Protein AF-A0A0C3GVB0-F1 (afdb_monomer)

Nearest PDB structures (foldseek):
  6o7t-assembly1_n  TM=3.921E-01  e=2.383E+00  Saccharomyces cerevisiae

Structure (mmCIF, N/CA/C/O backbone):
data_AF-A0A0C3GVB0-F1
#
_entry.id   AF-A0A0C3GVB0-F1
#
loop_
_atom_site.group_PDB
_atom_site.id
_atom_site.type_symbol
_atom_site.label_atom_id
_atom_site.label_alt_id
_atom_site.label_comp_id
_atom_site.label_asym_id
_atom_site.label_entity_id
_atom_site.label_seq_id
_atom_site.pdbx_PDB_ins_code
_atom_site.Cartn_x
_atom_site.Cartn_y
_atom_site.Cartn_z
_atom_site.occupancy
_atom_site.B_iso_or_equiv
_atom_site.auth_seq_id
_atom_site.auth_comp_id
_atom_site.auth_asym_id
_atom_site.auth_atom_id
_atom_site.pdbx_PDB_model_num
ATOM 1 N N . MET A 1 1 ? -16.300 3.091 3.157 1.00 48.47 1 MET A N 1
ATOM 2 C CA . MET A 1 1 ? -15.776 3.175 4.544 1.00 48.47 1 MET A CA 1
ATOM 3 C C . MET A 1 1 ? -16.263 1.951 5.313 1.00 48.47 1 MET A C 1
ATOM 5 O O . MET A 1 1 ? -17.438 1.653 5.147 1.00 48.47 1 MET A O 1
ATOM 9 N N . PRO A 1 2 ? -15.422 1.248 6.099 1.00 57.66 2 PRO A N 1
ATOM 10 C CA . PRO A 1 2 ? -15.835 0.046 6.825 1.00 57.66 2 PRO A CA 1
ATOM 11 C C . PRO A 1 2 ? -16.990 0.321 7.791 1.00 57.66 2 PRO A C 1
ATOM 13 O O . PRO A 1 2 ? -17.038 1.388 8.412 1.00 57.66 2 PRO A O 1
ATOM 16 N N . SER A 1 3 ? -17.901 -0.640 7.936 1.00 64.38 3 SER A N 1
ATOM 17 C CA . SER A 1 3 ? -18.962 -0.578 8.943 1.00 64.38 3 SER A CA 1
ATOM 18 C C . SER A 1 3 ? -18.382 -0.458 10.359 1.00 64.38 3 SER A C 1
ATOM 20 O O . SER A 1 3 ? -17.214 -0.759 10.618 1.00 64.38 3 SER A O 1
ATOM 22 N N . ARG A 1 4 ? -19.210 0.006 11.297 1.00 68.50 4 ARG A N 1
ATOM 23 C CA . ARG A 1 4 ? -18.886 0.106 12.734 1.00 68.50 4 ARG A CA 1
ATOM 24 C C . ARG A 1 4 ? -19.725 -0.810 13.601 1.00 68.50 4 ARG A C 1
ATOM 26 O O . ARG A 1 4 ? -19.626 -0.782 14.826 1.00 68.50 4 ARG A O 1
ATOM 33 N N . VAL A 1 5 ? -20.576 -1.600 12.965 1.00 74.12 5 VAL A N 1
ATOM 34 C CA . VAL A 1 5 ? -21.368 -2.602 13.651 1.00 74.12 5 VAL A CA 1
ATOM 35 C C . VAL A 1 5 ? -20.442 -3.774 13.946 1.00 74.12 5 VAL A C 1
ATOM 37 O O . VAL A 1 5 ? -19.888 -4.381 13.030 1.00 74.12 5 VAL A O 1
ATOM 40 N N . LYS A 1 6 ? -20.260 -4.095 15.229 1.00 80.75 6 LYS A N 1
ATOM 41 C CA . LYS A 1 6 ? -19.552 -5.313 15.636 1.00 80.75 6 LYS A CA 1
ATOM 42 C C . LYS A 1 6 ? -20.413 -6.523 15.283 1.00 80.75 6 LYS A C 1
ATOM 44 O O . LYS A 1 6 ? -21.335 -6.870 16.020 1.00 80.75 6 LYS A O 1
ATOM 49 N N . ARG A 1 7 ? -20.139 -7.139 14.134 1.00 81.00 7 ARG A N 1
ATOM 50 C CA . ARG A 1 7 ? -20.850 -8.316 13.629 1.00 81.00 7 ARG A CA 1
ATOM 51 C C . ARG A 1 7 ? -19.940 -9.110 12.696 1.00 81.00 7 ARG A C 1
ATOM 53 O O . ARG A 1 7 ? -19.156 -8.541 11.948 1.00 81.00 7 ARG A O 1
ATOM 60 N N . SER A 1 8 ? -20.064 -10.434 12.726 1.00 82.06 8 SER A N 1
ATOM 61 C CA . SER A 1 8 ? -19.375 -11.303 11.768 1.00 82.06 8 SER A CA 1
ATOM 62 C C . SER A 1 8 ? -20.116 -11.334 10.430 1.00 82.06 8 SER A C 1
ATOM 64 O O . SER A 1 8 ? -21.331 -11.547 10.389 1.00 82.06 8 SER A O 1
ATOM 66 N N . THR A 1 9 ? -19.376 -11.167 9.335 1.00 89.06 9 THR A N 1
ATOM 67 C CA . THR A 1 9 ? -19.876 -11.273 7.955 1.00 89.06 9 THR A CA 1
ATOM 68 C C . THR A 1 9 ? -18.984 -12.207 7.138 1.00 89.06 9 THR A C 1
ATOM 70 O O . THR A 1 9 ? -18.197 -11.737 6.313 1.00 89.06 9 THR A O 1
ATOM 73 N N . PRO A 1 10 ? -19.104 -13.538 7.324 1.00 91.62 10 PRO A N 1
ATOM 74 C CA . PRO A 1 10 ? -18.184 -14.509 6.730 1.00 91.62 10 PRO A CA 1
ATOM 75 C C . PRO A 1 10 ? -18.070 -14.391 5.210 1.00 91.62 10 PRO A C 1
ATOM 77 O O . PRO A 1 10 ? -16.977 -14.491 4.666 1.00 91.62 10 PRO A O 1
ATOM 80 N N . PHE A 1 11 ? -19.186 -14.122 4.526 1.00 93.88 11 PHE A N 1
ATOM 81 C CA . PHE A 1 11 ? -19.204 -13.989 3.072 1.00 93.88 11 PHE A CA 1
ATOM 82 C C . PHE A 1 11 ? -18.436 -12.754 2.580 1.00 93.88 11 PHE A C 1
ATOM 84 O O . PHE A 1 11 ? -17.628 -12.858 1.661 1.00 93.88 11 PHE A O 1
ATOM 91 N N . GLY A 1 12 ? -18.632 -11.594 3.213 1.00 94.25 12 GLY A N 1
ATOM 92 C CA . GLY A 1 12 ? -17.900 -10.381 2.850 1.00 94.25 12 GLY A CA 1
ATOM 93 C C . GLY A 1 12 ? -16.415 -10.463 3.214 1.00 94.25 12 GLY A C 1
ATOM 94 O O . GLY A 1 12 ? -15.574 -10.053 2.419 1.00 94.25 12 GLY A O 1
ATOM 95 N N . THR A 1 13 ? -16.072 -11.097 4.342 1.00 95.31 13 THR A N 1
ATOM 96 C CA . THR A 1 13 ? -14.679 -11.407 4.700 1.00 95.31 13 THR A CA 1
ATOM 97 C C . THR A 1 13 ? -14.038 -12.356 3.686 1.00 95.31 13 THR A C 1
ATOM 99 O O . THR A 1 13 ? -12.937 -12.084 3.217 1.00 95.31 13 THR A O 1
ATOM 102 N N . ALA A 1 14 ? -14.719 -13.437 3.295 1.00 96.69 14 ALA A N 1
ATOM 103 C CA . ALA A 1 14 ? -14.216 -14.371 2.288 1.00 96.69 14 ALA A CA 1
ATOM 104 C C . ALA A 1 14 ? -14.030 -13.694 0.922 1.00 96.69 14 ALA A C 1
ATOM 106 O O . ALA A 1 14 ? -13.014 -13.910 0.266 1.00 96.69 14 ALA A O 1
ATOM 107 N N . CYS A 1 15 ? -14.972 -12.833 0.523 1.00 96.94 15 CYS A N 1
ATOM 108 C CA . CYS A 1 15 ? -14.870 -12.028 -0.692 1.00 96.94 15 CYS A CA 1
ATOM 109 C C . CYS A 1 15 ? -13.641 -11.108 -0.654 1.00 96.94 15 CYS A C 1
ATOM 111 O O . CYS A 1 15 ? -12.834 -11.136 -1.580 1.00 96.94 15 CYS A O 1
ATOM 113 N N . PHE A 1 16 ? -13.445 -10.373 0.443 1.00 97.00 16 PHE A N 1
ATOM 114 C CA . PHE A 1 16 ? -12.278 -9.511 0.642 1.00 97.00 16 PHE A CA 1
ATOM 115 C C . PHE A 1 16 ? -10.962 -10.293 0.533 1.00 97.00 16 PHE A C 1
ATOM 117 O O . PHE A 1 16 ? -10.056 -9.906 -0.202 1.00 97.00 16 PHE A O 1
ATOM 124 N N . VAL A 1 17 ? -10.864 -11.430 1.230 1.00 98.06 17 VAL A N 1
ATOM 125 C CA . VAL A 1 17 ? -9.668 -12.284 1.209 1.00 98.06 17 VAL A CA 1
ATOM 126 C C . VAL A 1 17 ? -9.402 -12.826 -0.193 1.00 98.06 17 VAL A C 1
ATOM 128 O O . VAL A 1 17 ? -8.270 -12.758 -0.666 1.00 98.06 17 VAL A O 1
ATOM 131 N N . GLY A 1 18 ? -10.438 -13.322 -0.873 1.00 98.06 18 GLY A N 1
ATOM 132 C CA . GLY A 1 18 ? -10.326 -13.855 -2.229 1.00 98.06 18 GLY A CA 1
ATOM 133 C C . GLY A 1 18 ? -9.864 -12.807 -3.238 1.00 98.06 18 GLY A C 1
ATOM 134 O O . GLY A 1 18 ? -8.969 -13.085 -4.034 1.00 98.06 18 GLY A O 1
ATOM 135 N N . LEU A 1 19 ? -10.411 -11.590 -3.174 1.00 98.31 19 LEU A N 1
ATOM 136 C CA . LEU A 1 19 ? -10.021 -10.499 -4.070 1.00 98.31 19 LEU A CA 1
ATOM 137 C C . LEU A 1 19 ? -8.577 -10.046 -3.828 1.00 98.31 19 LEU A C 1
ATOM 139 O O . LEU A 1 19 ? -7.832 -9.885 -4.790 1.00 98.31 19 LEU A O 1
ATOM 143 N N . HIS A 1 20 ? -8.142 -9.910 -2.573 1.00 98.19 20 HIS A N 1
ATOM 144 C CA . HIS A 1 20 ? -6.746 -9.571 -2.276 1.00 98.19 20 HIS A CA 1
ATOM 145 C C . HIS A 1 20 ? -5.770 -10.696 -2.644 1.00 98.19 20 HIS A C 1
ATOM 147 O O . HIS A 1 20 ? -4.665 -10.413 -3.099 1.00 98.19 20 HIS A O 1
ATOM 153 N N . ALA A 1 21 ? -6.162 -11.965 -2.508 1.00 98.00 21 ALA A N 1
ATOM 154 C CA . ALA A 1 21 ? -5.350 -13.085 -2.978 1.00 98.00 21 ALA A CA 1
ATOM 155 C C . ALA A 1 21 ? -5.227 -13.098 -4.513 1.00 98.00 21 ALA A C 1
ATOM 157 O O . ALA A 1 21 ? -4.136 -13.308 -5.044 1.00 98.00 21 ALA A O 1
ATOM 158 N N . ALA A 1 22 ? -6.323 -12.825 -5.227 1.00 98.00 22 ALA A N 1
ATOM 159 C CA . ALA A 1 22 ? -6.319 -12.697 -6.683 1.00 98.00 22 ALA A CA 1
ATOM 160 C C . ALA A 1 22 ? -5.471 -11.505 -7.153 1.00 98.00 22 ALA A C 1
ATOM 162 O O . ALA A 1 22 ? -4.755 -11.615 -8.149 1.00 98.00 22 ALA A O 1
ATOM 163 N N . ASP A 1 23 ? -5.500 -10.394 -6.415 1.00 97.75 23 ASP A N 1
ATOM 164 C CA . ASP A 1 23 ? -4.687 -9.217 -6.707 1.00 97.75 23 ASP A CA 1
ATOM 165 C C . ASP A 1 23 ? -3.188 -9.545 -6.697 1.00 97.75 23 ASP A C 1
ATOM 167 O O . ASP A 1 23 ? -2.488 -9.160 -7.625 1.00 97.75 23 ASP A O 1
ATOM 171 N N . ILE A 1 24 ? -2.694 -10.350 -5.747 1.00 97.69 24 ILE A N 1
ATOM 172 C CA . ILE A 1 24 ? -1.280 -10.783 -5.719 1.00 97.69 24 ILE A CA 1
ATOM 173 C C . ILE A 1 24 ? -0.877 -11.435 -7.051 1.00 97.69 24 ILE A C 1
ATOM 175 O O . ILE A 1 24 ? 0.172 -11.117 -7.617 1.00 97.69 24 ILE A O 1
ATOM 179 N N . TYR A 1 25 ? -1.725 -12.324 -7.575 1.00 97.31 25 TYR A N 1
ATOM 180 C CA . TYR A 1 25 ? -1.487 -12.973 -8.863 1.00 97.31 25 TYR A CA 1
ATOM 181 C C . TYR A 1 25 ? -1.530 -11.973 -10.026 1.00 97.31 25 TYR A C 1
ATOM 183 O O . TYR A 1 25 ? -0.662 -12.002 -10.902 1.00 97.31 25 TYR A O 1
ATOM 191 N N . LEU A 1 26 ? -2.502 -11.058 -10.025 1.00 97.81 26 LEU A N 1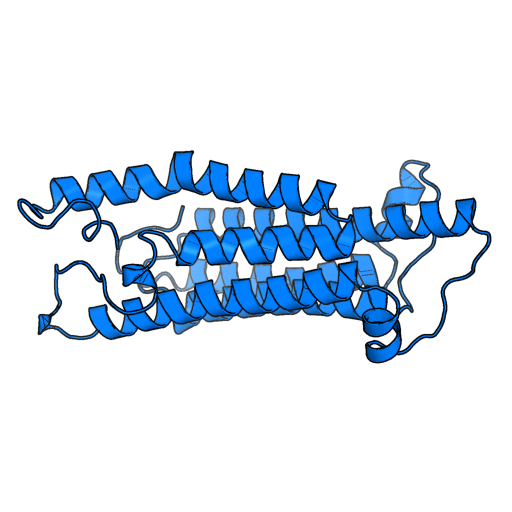
ATOM 192 C CA . LEU A 1 26 ? -2.614 -10.020 -11.048 1.00 97.81 26 LEU A CA 1
ATOM 193 C C . LEU A 1 26 ? -1.383 -9.103 -11.062 1.00 97.81 26 LEU A C 1
ATOM 195 O O . LEU A 1 26 ? -0.830 -8.847 -12.131 1.00 97.81 26 LEU A O 1
ATOM 199 N N . GLN A 1 27 ? -0.904 -8.658 -9.899 1.00 97.38 27 GLN A N 1
ATOM 200 C CA . GLN A 1 27 ? 0.276 -7.795 -9.808 1.00 97.38 27 GLN A CA 1
ATOM 201 C C . GLN A 1 27 ? 1.553 -8.526 -10.239 1.00 97.38 27 GLN A C 1
ATOM 203 O O . GLN A 1 27 ? 2.410 -7.932 -10.903 1.00 97.38 27 GLN A O 1
ATOM 208 N N . TYR A 1 28 ? 1.656 -9.831 -9.961 1.00 96.69 28 TYR A N 1
ATOM 209 C CA . TYR A 1 28 ? 2.712 -10.674 -10.522 1.00 96.69 28 TYR A CA 1
ATOM 210 C C . TYR A 1 28 ? 2.638 -10.732 -12.054 1.00 96.69 28 TYR A C 1
ATOM 212 O O . TYR A 1 28 ? 3.645 -10.519 -12.729 1.00 96.69 28 TYR A O 1
ATOM 220 N N . TYR A 1 29 ? 1.456 -10.967 -12.628 1.00 96.12 29 TYR A N 1
ATOM 221 C CA . TYR A 1 29 ? 1.268 -10.994 -14.080 1.00 96.12 29 TYR A CA 1
ATOM 222 C C . TYR A 1 29 ? 1.635 -9.655 -14.740 1.00 96.12 29 TYR A C 1
ATOM 224 O O . TYR A 1 29 ? 2.432 -9.613 -15.683 1.00 96.12 29 TYR A O 1
ATOM 232 N N . LEU A 1 30 ? 1.093 -8.549 -14.223 1.00 95.56 30 LEU A N 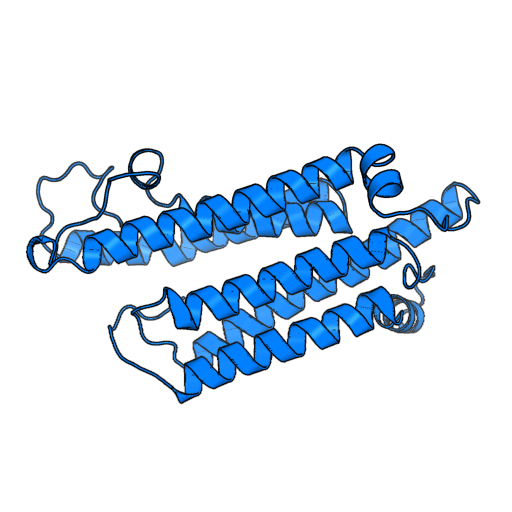1
ATOM 233 C CA . LEU A 1 30 ? 1.329 -7.215 -14.770 1.00 95.56 30 LEU A CA 1
ATOM 234 C C . LEU A 1 30 ? 2.818 -6.852 -14.729 1.00 95.56 30 LEU A C 1
ATOM 236 O O . LEU A 1 30 ? 3.352 -6.376 -15.731 1.00 95.56 30 LEU A O 1
ATOM 240 N N . THR A 1 31 ? 3.500 -7.141 -13.621 1.00 93.38 31 THR A N 1
ATOM 241 C CA . THR A 1 31 ? 4.871 -6.667 -13.386 1.00 93.38 31 THR A CA 1
ATOM 242 C C . THR A 1 31 ? 5.934 -7.666 -13.853 1.00 93.38 31 THR A C 1
ATOM 244 O O . THR A 1 31 ? 6.838 -7.302 -14.603 1.00 93.38 31 THR A O 1
ATOM 247 N N . LYS A 1 32 ? 5.833 -8.941 -13.449 1.00 92.00 32 LYS A N 1
ATOM 248 C CA . LYS A 1 32 ? 6.850 -9.987 -13.687 1.00 92.00 32 LYS A CA 1
ATOM 249 C C . LYS A 1 32 ? 6.627 -10.797 -14.961 1.00 92.00 32 LYS A C 1
ATOM 251 O O . LYS A 1 32 ? 7.588 -11.355 -15.475 1.00 92.00 32 LYS A O 1
ATOM 256 N N . GLN A 1 33 ? 5.407 -10.855 -15.501 1.00 91.75 33 GLN A N 1
ATOM 257 C CA . GLN A 1 33 ? 5.144 -11.519 -16.792 1.00 91.75 33 GLN A CA 1
ATOM 258 C C . GLN A 1 33 ? 5.035 -10.534 -17.966 1.00 91.75 33 GLN A C 1
ATOM 260 O O . GLN A 1 33 ? 4.748 -10.936 -19.092 1.00 91.75 33 GLN A O 1
ATOM 265 N N . GLY A 1 34 ? 5.279 -9.242 -17.725 1.00 89.62 34 GLY A N 1
ATOM 266 C CA . GLY A 1 34 ? 5.228 -8.209 -18.760 1.00 89.62 34 GLY A CA 1
ATOM 267 C C . GLY A 1 34 ? 3.811 -7.847 -19.210 1.00 89.62 34 GLY A C 1
ATOM 268 O O . GLY A 1 34 ? 3.657 -7.223 -20.259 1.00 89.62 34 GLY A O 1
ATOM 269 N N . GLY A 1 35 ? 2.778 -8.207 -18.439 1.00 93.31 35 GLY A N 1
ATOM 270 C CA . GLY A 1 35 ? 1.392 -7.856 -18.749 1.00 93.31 35 GLY A CA 1
ATOM 271 C C . GLY A 1 35 ? 1.183 -6.345 -18.878 1.00 93.31 35 GLY A C 1
ATOM 272 O O . GLY A 1 35 ? 0.530 -5.900 -19.819 1.00 93.31 35 GLY A O 1
ATOM 273 N N . ALA A 1 36 ? 1.803 -5.548 -18.002 1.00 93.38 36 ALA A N 1
ATOM 274 C CA . ALA A 1 36 ? 1.722 -4.091 -18.051 1.00 93.38 36 ALA A CA 1
ATOM 275 C C . ALA A 1 36 ? 2.334 -3.530 -19.344 1.00 93.38 36 ALA A C 1
ATOM 277 O O . ALA A 1 36 ? 1.679 -2.776 -20.057 1.00 93.38 36 ALA A O 1
ATOM 278 N N . ALA A 1 37 ? 3.550 -3.963 -19.689 1.00 90.94 37 ALA A N 1
ATOM 279 C CA . ALA A 1 37 ? 4.222 -3.589 -20.934 1.00 90.94 37 ALA A CA 1
ATOM 280 C C . ALA A 1 37 ? 3.389 -3.971 -22.172 1.00 90.94 37 ALA A C 1
ATOM 282 O O . ALA A 1 37 ? 3.184 -3.156 -23.067 1.00 90.94 37 ALA A O 1
ATOM 283 N N . LYS A 1 38 ? 2.828 -5.187 -22.194 1.00 91.75 38 LYS A N 1
ATOM 284 C CA . LYS A 1 38 ? 1.952 -5.647 -23.280 1.00 91.75 38 LYS A CA 1
ATOM 285 C C . LYS A 1 38 ? 0.710 -4.767 -23.435 1.00 91.75 38 LYS A C 1
ATOM 287 O O . LYS A 1 38 ? 0.336 -4.437 -24.550 1.00 91.75 38 LYS A O 1
ATOM 292 N N . LEU A 1 39 ? 0.046 -4.406 -22.341 1.00 92.94 39 LEU A N 1
ATOM 293 C CA . LEU A 1 39 ? -1.153 -3.566 -22.398 1.00 92.94 39 LEU A CA 1
ATOM 294 C C . LEU A 1 39 ? -0.830 -2.127 -22.824 1.00 92.94 39 LEU A C 1
ATOM 296 O O . LEU A 1 39 ? -1.587 -1.535 -23.586 1.00 92.94 39 LEU A O 1
ATOM 300 N N . LEU A 1 40 ? 0.305 -1.582 -22.384 1.00 91.44 40 LEU A N 1
ATOM 301 C CA . LEU A 1 40 ? 0.773 -0.260 -22.804 1.00 91.44 40 LEU A CA 1
ATOM 302 C C . LEU A 1 40 ? 1.146 -0.234 -24.296 1.00 91.44 40 LEU A C 1
ATOM 304 O O . LEU A 1 40 ? 0.826 0.730 -24.991 1.00 91.44 40 LEU A O 1
ATOM 308 N N . SER A 1 41 ? 1.745 -1.303 -24.824 1.00 90.12 41 SER A N 1
ATOM 309 C CA . SER A 1 41 ? 2.070 -1.375 -26.253 1.00 90.12 41 SER A CA 1
ATOM 310 C C . SER A 1 41 ? 0.832 -1.460 -27.150 1.00 90.12 41 SER A C 1
ATOM 312 O O . SER A 1 41 ? 0.863 -0.938 -28.265 1.00 90.12 41 SER A O 1
ATOM 314 N N . LEU A 1 42 ? -0.288 -2.013 -26.660 1.00 92.50 42 LEU A N 1
ATOM 315 C CA . LEU A 1 42 ? -1.570 -2.002 -27.383 1.00 92.50 42 LEU A CA 1
ATOM 316 C C . LEU A 1 42 ? -2.119 -0.589 -27.615 1.00 92.50 42 LEU A C 1
ATOM 318 O O . LEU A 1 42 ? -2.839 -0.378 -28.586 1.00 92.50 42 LEU A O 1
ATOM 322 N N . ILE A 1 43 ? -1.776 0.373 -26.754 1.00 90.88 43 ILE A N 1
ATOM 323 C CA . ILE A 1 43 ? -2.168 1.784 -26.904 1.00 90.88 43 ILE A CA 1
ATOM 324 C C . ILE A 1 43 ? -1.056 2.643 -27.525 1.00 90.88 43 ILE A C 1
ATOM 326 O O . ILE A 1 43 ? -1.100 3.869 -27.452 1.00 90.88 43 ILE A O 1
ATOM 330 N N . GLY A 1 44 ? -0.055 2.009 -28.146 1.00 86.00 44 GLY A N 1
ATOM 331 C CA . GLY A 1 44 ? 1.011 2.685 -28.887 1.00 86.00 44 GLY A CA 1
ATOM 332 C C . GLY A 1 44 ? 2.148 3.243 -28.029 1.00 86.00 44 GLY A C 1
ATOM 333 O O . GLY A 1 44 ? 3.014 3.938 -28.559 1.00 86.00 44 GLY A O 1
ATOM 334 N N . LEU A 1 45 ? 2.188 2.942 -26.726 1.00 85.31 45 LEU A N 1
ATOM 335 C CA . LEU A 1 45 ? 3.303 3.339 -25.868 1.00 85.31 45 LEU A CA 1
ATOM 336 C C . LEU A 1 45 ? 4.461 2.353 -26.020 1.00 85.31 45 LEU A C 1
ATOM 338 O O . LEU A 1 45 ? 4.298 1.141 -25.881 1.00 85.31 45 LEU A O 1
ATOM 342 N N . GLN A 1 46 ? 5.659 2.876 -26.276 1.00 78.81 46 GLN A N 1
ATOM 343 C CA . GLN A 1 46 ? 6.860 2.051 -26.271 1.00 78.81 46 GLN A CA 1
ATOM 344 C C . GLN A 1 46 ? 7.199 1.650 -24.841 1.00 78.81 46 GLN A C 1
ATOM 346 O O . GLN A 1 46 ? 7.374 2.508 -23.974 1.00 78.81 46 GLN A O 1
ATOM 351 N N . THR A 1 47 ? 7.307 0.341 -24.609 1.00 77.81 47 THR A N 1
ATOM 352 C CA . THR A 1 47 ? 7.660 -0.182 -23.294 1.00 77.81 47 THR A CA 1
ATOM 353 C C . THR A 1 47 ? 8.762 -1.222 -23.330 1.00 77.81 47 THR A C 1
ATOM 355 O O . THR A 1 47 ? 8.729 -2.142 -24.145 1.00 77.81 47 THR A O 1
ATOM 358 N N . VAL A 1 48 ? 9.673 -1.131 -22.370 1.00 74.31 48 VAL A N 1
ATOM 359 C CA . VAL A 1 48 ? 10.660 -2.140 -22.023 1.00 74.31 48 VAL A CA 1
ATOM 360 C C . VAL A 1 48 ? 10.097 -2.976 -20.868 1.00 74.31 48 VAL A C 1
ATOM 362 O O . VAL A 1 48 ? 9.776 -2.426 -19.811 1.00 74.31 48 VAL A O 1
ATOM 365 N N . PRO A 1 49 ? 9.957 -4.303 -21.028 1.00 71.94 49 PRO A N 1
ATOM 366 C CA . PRO A 1 49 ? 9.488 -5.159 -19.949 1.00 71.94 49 PRO A CA 1
ATOM 367 C C . PRO A 1 49 ? 10.484 -5.171 -18.782 1.00 71.94 49 PRO A C 1
ATOM 369 O O . PRO A 1 49 ? 11.609 -5.640 -18.927 1.00 71.94 49 PRO A O 1
ATOM 372 N N . ILE A 1 50 ? 10.043 -4.751 -17.595 1.00 82.81 50 ILE A N 1
ATOM 373 C CA . ILE A 1 50 ? 10.833 -4.851 -16.351 1.00 82.81 50 ILE A CA 1
ATOM 374 C C . ILE A 1 50 ? 10.817 -6.263 -15.739 1.00 82.81 50 ILE A C 1
ATOM 376 O O . ILE A 1 50 ? 11.471 -6.515 -14.731 1.00 82.81 50 ILE A O 1
ATOM 380 N N . ALA A 1 51 ? 10.095 -7.191 -16.370 1.00 81.62 51 ALA A N 1
ATOM 381 C CA . ALA A 1 51 ? 9.720 -8.528 -15.908 1.00 81.62 51 ALA A CA 1
ATOM 382 C C . ALA A 1 51 ? 10.813 -9.341 -15.191 1.00 81.62 51 ALA A C 1
ATOM 384 O O . ALA A 1 51 ? 10.530 -10.053 -14.228 1.00 81.62 51 ALA A O 1
ATOM 385 N N . LYS A 1 52 ? 12.065 -9.250 -15.639 1.00 84.06 52 LYS A N 1
ATOM 386 C CA . LYS A 1 52 ? 13.175 -10.057 -15.109 1.00 84.06 52 LYS A CA 1
ATOM 387 C C . LYS A 1 52 ? 14.099 -9.304 -14.151 1.00 84.06 52 LYS A C 1
ATOM 389 O O . LYS A 1 52 ? 15.056 -9.883 -13.667 1.00 84.06 52 LYS A O 1
ATOM 394 N N . THR A 1 53 ? 13.792 -8.050 -13.843 1.00 89.31 53 THR A N 1
ATOM 395 C CA . THR A 1 53 ? 14.634 -7.209 -12.984 1.00 89.31 53 THR A CA 1
ATOM 396 C C . THR A 1 53 ? 14.327 -7.401 -11.504 1.00 89.31 53 THR A C 1
ATOM 398 O O . THR A 1 53 ? 13.178 -7.653 -11.129 1.00 89.31 53 THR A O 1
ATOM 401 N N . ALA A 1 54 ? 15.331 -7.165 -10.657 1.00 92.00 54 ALA A N 1
ATOM 402 C CA . ALA A 1 54 ? 15.133 -7.064 -9.214 1.00 92.00 54 ALA A CA 1
ATOM 403 C C . ALA A 1 54 ? 14.211 -5.894 -8.823 1.00 92.00 54 ALA A C 1
ATOM 405 O O . ALA A 1 54 ? 13.508 -5.972 -7.819 1.00 92.00 54 ALA A O 1
ATOM 406 N N . TYR A 1 55 ? 14.140 -4.837 -9.639 1.00 91.88 55 TYR A N 1
ATOM 407 C CA . TYR A 1 55 ? 13.159 -3.767 -9.463 1.00 91.88 55 TYR A CA 1
ATOM 408 C C . TYR A 1 55 ? 11.713 -4.287 -9.540 1.00 91.88 55 TYR A C 1
ATOM 410 O O . TYR A 1 55 ? 10.899 -3.992 -8.664 1.00 91.88 55 TYR A O 1
ATOM 418 N N . ALA A 1 56 ? 11.401 -5.132 -10.527 1.00 93.12 56 ALA A N 1
ATOM 419 C CA . ALA A 1 56 ? 10.091 -5.773 -10.623 1.00 93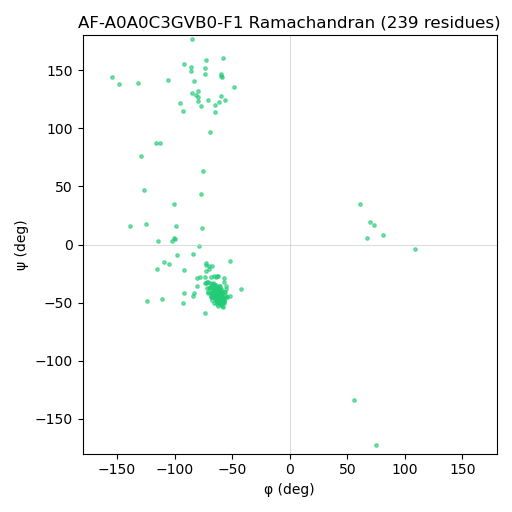.12 56 ALA A CA 1
ATOM 420 C C . ALA A 1 56 ? 9.809 -6.723 -9.448 1.00 93.12 56 ALA A C 1
ATOM 422 O O . ALA A 1 56 ? 8.668 -6.793 -8.990 1.00 93.12 56 ALA A O 1
ATOM 423 N N . ASP A 1 57 ? 10.830 -7.421 -8.935 1.00 94.25 57 ASP A N 1
ATOM 424 C CA . ASP A 1 57 ? 10.686 -8.253 -7.732 1.00 94.25 57 ASP A CA 1
ATOM 425 C C . ASP A 1 57 ? 10.300 -7.416 -6.515 1.00 94.25 57 ASP A C 1
ATOM 427 O O . ASP A 1 57 ? 9.381 -7.787 -5.785 1.00 94.25 57 ASP A O 1
ATOM 431 N N . ILE A 1 58 ? 10.934 -6.254 -6.332 1.00 96.00 58 ILE A N 1
ATOM 432 C CA . ILE A 1 58 ? 10.607 -5.326 -5.245 1.00 96.00 58 ILE A CA 1
ATOM 433 C C . ILE A 1 58 ? 9.150 -4.866 -5.361 1.00 96.00 58 ILE A C 1
ATOM 435 O O . ILE A 1 58 ? 8.410 -4.970 -4.388 1.00 96.00 58 ILE A O 1
ATOM 439 N N . LEU A 1 59 ? 8.703 -4.418 -6.538 1.00 96.38 59 LEU A N 1
ATOM 440 C CA . LEU A 1 59 ? 7.332 -3.922 -6.724 1.00 96.38 59 LEU A CA 1
ATOM 441 C C . LEU A 1 59 ? 6.267 -4.994 -6.461 1.00 96.38 59 LEU A C 1
ATOM 443 O O . LEU A 1 59 ? 5.272 -4.717 -5.789 1.00 96.38 59 LEU A O 1
ATOM 447 N N . VAL A 1 60 ? 6.484 -6.227 -6.933 1.00 96.50 60 VAL A N 1
ATOM 448 C CA . VAL A 1 60 ? 5.578 -7.343 -6.624 1.00 96.50 60 VAL A CA 1
ATOM 449 C C . VAL A 1 60 ? 5.596 -7.667 -5.134 1.00 96.50 60 VAL A C 1
ATOM 451 O O . VAL A 1 60 ? 4.534 -7.918 -4.566 1.00 96.50 60 VAL A O 1
ATOM 454 N N . CYS A 1 61 ? 6.760 -7.624 -4.479 1.00 97.25 61 CYS A N 1
ATOM 455 C CA . CYS A 1 61 ? 6.842 -7.814 -3.030 1.00 97.25 61 CYS A CA 1
ATOM 456 C C . CYS A 1 61 ? 6.051 -6.744 -2.272 1.00 97.25 61 CYS A C 1
ATOM 458 O O . CYS A 1 61 ? 5.318 -7.087 -1.348 1.00 97.25 61 CYS A O 1
ATOM 460 N N . LEU A 1 62 ? 6.152 -5.469 -2.666 1.00 98.12 62 LEU A N 1
ATOM 461 C CA . LEU A 1 62 ? 5.390 -4.381 -2.046 1.00 98.12 62 LEU A CA 1
ATOM 462 C C . LEU A 1 62 ? 3.881 -4.579 -2.243 1.00 98.12 62 LEU A C 1
ATOM 464 O O . LEU A 1 62 ? 3.126 -4.540 -1.275 1.00 98.12 62 LEU A O 1
ATOM 468 N N . ALA A 1 63 ? 3.428 -4.856 -3.467 1.00 97.25 63 ALA A N 1
ATOM 469 C CA . ALA A 1 63 ? 2.011 -5.106 -3.730 1.00 97.25 63 ALA A CA 1
ATOM 470 C C . ALA A 1 63 ? 1.484 -6.337 -2.968 1.00 97.25 63 ALA A C 1
ATOM 472 O O . ALA A 1 63 ? 0.424 -6.286 -2.339 1.00 97.25 63 ALA A O 1
ATOM 473 N N . GLY A 1 64 ? 2.261 -7.423 -2.966 1.00 97.75 64 GLY A N 1
ATOM 474 C CA . GLY A 1 64 ? 1.944 -8.6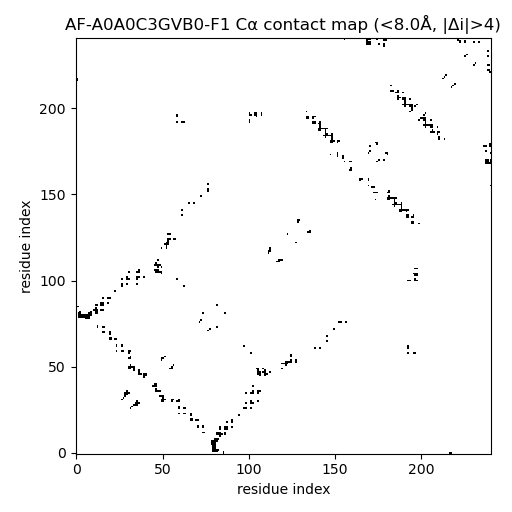51 -2.249 1.00 97.75 64 GLY A CA 1
ATOM 475 C C . GLY A 1 64 ? 1.851 -8.441 -0.741 1.00 97.75 64 GLY A C 1
ATOM 476 O O . GLY A 1 64 ? 0.874 -8.860 -0.124 1.00 97.75 64 GLY A O 1
ATOM 477 N N . LEU A 1 65 ? 2.821 -7.737 -0.152 1.00 98.12 65 LEU A N 1
ATOM 478 C CA . LEU A 1 65 ? 2.827 -7.403 1.271 1.00 98.12 65 LEU A CA 1
ATOM 479 C C . LEU A 1 65 ? 1.623 -6.535 1.654 1.00 98.12 65 LEU A C 1
ATOM 481 O O . LEU A 1 65 ? 1.000 -6.791 2.684 1.00 98.12 65 LEU A O 1
ATOM 485 N N . GLY A 1 66 ? 1.251 -5.565 0.816 1.00 97.69 66 GLY A N 1
ATOM 486 C CA . GLY A 1 66 ? 0.054 -4.746 1.013 1.00 97.69 66 GLY A CA 1
ATOM 487 C C . GLY A 1 66 ? -1.214 -5.595 1.070 1.00 97.69 66 GLY A C 1
ATOM 488 O O . GLY A 1 66 ? -1.968 -5.516 2.041 1.00 97.69 66 GLY A O 1
ATOM 489 N N . SER A 1 67 ? -1.413 -6.476 0.088 1.00 97.81 67 SER A N 1
ATOM 490 C CA . SER A 1 67 ? -2.571 -7.380 0.054 1.00 97.81 67 SER A CA 1
ATOM 491 C C . SER A 1 67 ? -2.577 -8.380 1.217 1.00 97.81 67 SER A C 1
ATOM 493 O O . SER A 1 67 ? -3.615 -8.570 1.852 1.00 97.81 67 SER A O 1
ATOM 495 N N . LEU A 1 68 ? -1.423 -8.942 1.590 1.00 98.00 68 LEU A N 1
ATOM 496 C CA . LEU A 1 68 ? -1.296 -9.803 2.772 1.00 98.00 68 LEU A CA 1
ATOM 497 C C . LEU A 1 68 ? -1.621 -9.056 4.070 1.00 98.00 68 LEU A C 1
ATOM 499 O O . LEU A 1 68 ? -2.329 -9.591 4.925 1.00 98.00 68 LEU A O 1
ATOM 503 N N . LYS A 1 69 ? -1.168 -7.806 4.215 1.00 97.38 69 LYS A N 1
ATOM 504 C CA . LYS A 1 69 ? -1.503 -6.965 5.370 1.00 97.38 69 LYS A CA 1
ATOM 505 C C . LYS A 1 69 ? -3.004 -6.689 5.442 1.00 97.38 69 LYS A C 1
ATOM 507 O O . LYS A 1 69 ? -3.562 -6.699 6.538 1.00 97.38 69 LYS A O 1
ATOM 512 N N . GLN A 1 70 ? -3.675 -6.460 4.312 1.00 97.00 70 GLN A N 1
ATOM 513 C CA . GLN A 1 70 ? -5.126 -6.247 4.299 1.00 97.00 70 GLN A CA 1
ATOM 514 C C . GLN A 1 70 ? -5.888 -7.519 4.692 1.00 97.00 70 GLN A C 1
ATOM 516 O O . GLN A 1 70 ? -6.810 -7.456 5.509 1.00 97.00 70 GLN A O 1
ATOM 521 N N . ILE A 1 71 ? -5.463 -8.681 4.188 1.00 97.62 71 ILE A N 1
ATOM 522 C CA . ILE A 1 71 ? -5.993 -9.990 4.601 1.00 97.62 71 ILE A CA 1
ATOM 523 C C . ILE A 1 71 ? -5.815 -10.186 6.112 1.00 97.62 71 ILE A C 1
ATOM 525 O O . ILE A 1 71 ? -6.769 -10.518 6.818 1.00 97.62 71 ILE A O 1
ATOM 529 N N . PHE A 1 72 ? -4.613 -9.924 6.629 1.00 97.38 72 PHE A N 1
ATOM 530 C CA . PHE A 1 72 ? -4.338 -9.997 8.060 1.00 97.38 72 PHE A CA 1
ATOM 531 C C . PHE A 1 72 ? -5.227 -9.042 8.861 1.00 97.38 72 PHE A C 1
ATOM 533 O O . PHE A 1 72 ? -5.756 -9.427 9.902 1.00 97.38 72 PHE A O 1
ATOM 540 N N . TRP A 1 73 ? -5.442 -7.820 8.376 1.00 96.25 73 TRP A N 1
ATOM 541 C CA . TRP A 1 73 ? -6.296 -6.854 9.053 1.00 96.25 73 TRP A CA 1
ATOM 542 C C . TRP A 1 73 ? -7.747 -7.341 9.142 1.00 96.25 73 TRP A C 1
ATOM 544 O O . TRP A 1 73 ? -8.310 -7.332 10.236 1.00 96.25 73 TRP A O 1
ATOM 554 N N . VAL A 1 74 ? -8.351 -7.824 8.049 1.00 95.06 74 VAL A N 1
ATOM 555 C CA . VAL A 1 74 ? -9.771 -8.225 8.074 1.00 95.06 74 VAL A CA 1
ATOM 556 C C . VAL A 1 74 ? -10.012 -9.488 8.909 1.00 95.06 74 VAL A C 1
ATOM 558 O O . VAL A 1 74 ? -11.057 -9.606 9.541 1.00 95.06 74 VAL A O 1
ATOM 561 N N . ILE A 1 75 ? -9.052 -10.421 8.937 1.00 94.38 75 ILE A N 1
ATOM 562 C CA . ILE A 1 75 ? -9.164 -11.683 9.689 1.00 94.38 75 ILE A CA 1
ATOM 563 C C . ILE A 1 75 ? -8.769 -11.485 11.157 1.00 94.38 75 ILE A C 1
ATOM 565 O O . ILE A 1 75 ? -9.404 -12.014 12.067 1.00 94.38 75 ILE A O 1
ATOM 569 N N . GLY A 1 76 ? -7.674 -10.764 11.386 1.00 92.19 76 GLY A N 1
ATOM 570 C CA . GLY A 1 76 ? -6.959 -10.743 12.656 1.00 92.19 76 GLY A CA 1
ATOM 571 C C . GLY A 1 76 ? -7.167 -9.482 13.483 1.00 92.19 76 GLY A C 1
ATOM 572 O O . GLY A 1 76 ? -6.888 -9.513 14.680 1.00 92.19 76 GLY A O 1
ATOM 573 N N . ILE A 1 77 ? -7.660 -8.383 12.906 1.00 92.56 77 ILE A N 1
ATOM 574 C CA . ILE A 1 77 ? -7.753 -7.081 13.588 1.00 92.56 77 ILE A CA 1
ATOM 575 C C . ILE A 1 77 ? -9.178 -6.529 13.581 1.00 92.56 77 ILE A C 1
ATOM 577 O O . ILE A 1 77 ? -9.663 -6.134 14.641 1.00 92.56 77 ILE A O 1
ATOM 581 N N . SER A 1 78 ? -9.848 -6.508 12.429 1.00 88.94 78 SER A N 1
ATOM 582 C CA . SER A 1 78 ? -11.184 -5.931 12.289 1.00 88.94 78 SER A CA 1
ATOM 583 C C . SER A 1 78 ? -12.193 -6.660 13.175 1.00 88.94 78 SER A C 1
ATOM 585 O O . SER A 1 78 ? -12.390 -7.865 13.060 1.00 88.94 78 SER A O 1
ATOM 587 N N . GLU A 1 79 ? -12.852 -5.915 14.062 1.00 84.00 79 GLU A N 1
ATOM 588 C CA . GLU A 1 79 ? -13.980 -6.409 14.866 1.00 84.00 79 GLU A CA 1
ATOM 589 C C . GLU A 1 79 ? -15.339 -6.016 14.272 1.00 84.00 79 GLU A C 1
ATOM 591 O O . GLU A 1 79 ? -16.387 -6.448 14.757 1.00 84.00 79 GLU A O 1
ATOM 596 N N . ASN A 1 80 ? -15.324 -5.153 13.258 1.00 84.75 80 ASN A N 1
ATOM 597 C CA . ASN A 1 80 ? -16.529 -4.670 12.612 1.00 84.75 80 ASN A CA 1
ATOM 598 C C . ASN A 1 80 ? -16.879 -5.551 11.419 1.00 84.75 80 ASN A C 1
ATOM 600 O O . ASN A 1 80 ? -16.002 -6.168 10.807 1.00 84.75 80 ASN A O 1
ATOM 604 N N . GLU A 1 81 ? -18.159 -5.554 11.065 1.00 86.81 81 GLU A N 1
ATOM 605 C CA . GLU A 1 81 ? -18.610 -6.226 9.857 1.00 86.81 81 GLU A CA 1
ATOM 606 C C . GLU A 1 81 ? -17.929 -5.655 8.608 1.00 86.81 81 GLU A C 1
ATOM 608 O O . GLU A 1 81 ? -17.640 -4.461 8.496 1.00 86.81 81 GLU A O 1
ATOM 613 N N . MET A 1 82 ? -17.715 -6.545 7.647 1.00 91.00 82 MET A N 1
ATOM 614 C CA . MET A 1 82 ? -17.223 -6.256 6.310 1.00 91.00 82 MET A CA 1
ATOM 615 C C . MET A 1 82 ? -18.324 -6.638 5.313 1.00 91.00 82 MET A C 1
ATOM 617 O O . MET A 1 82 ? -18.357 -7.779 4.847 1.00 91.00 82 MET A O 1
ATOM 621 N N . PRO A 1 83 ? -19.270 -5.732 5.006 1.00 92.31 83 PRO A N 1
ATOM 622 C CA . PRO A 1 83 ? -20.281 -5.969 3.983 1.00 92.31 83 PRO A CA 1
ATOM 623 C C . PRO A 1 83 ? -19.632 -6.221 2.620 1.00 92.31 83 PRO A C 1
ATOM 625 O O . PRO A 1 83 ? -18.643 -5.579 2.271 1.00 92.31 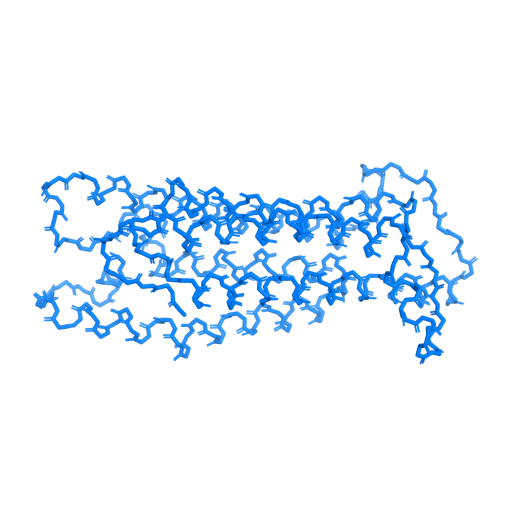83 PRO A O 1
ATOM 628 N N . THR A 1 84 ? -20.222 -7.098 1.807 1.00 92.69 84 THR A N 1
ATOM 629 C CA . THR A 1 84 ? -19.661 -7.488 0.502 1.00 92.69 84 THR A CA 1
ATOM 630 C C . THR A 1 84 ? -19.410 -6.300 -0.426 1.00 92.69 84 THR A C 1
ATOM 632 O O . THR A 1 84 ? -18.368 -6.250 -1.065 1.00 92.69 84 THR A O 1
ATOM 635 N N . GLY A 1 85 ? -20.323 -5.321 -0.480 1.00 91.75 85 GLY A N 1
ATOM 636 C CA . GLY A 1 85 ? -20.127 -4.122 -1.305 1.00 91.75 85 GLY A CA 1
ATOM 637 C C . GLY A 1 85 ? -18.862 -3.354 -0.914 1.00 91.75 85 GLY A C 1
ATOM 638 O O . GLY A 1 85 ? -18.031 -3.061 -1.764 1.00 91.75 85 GLY A O 1
ATOM 639 N N . GLN A 1 86 ? -18.652 -3.145 0.390 1.00 89.75 86 GLN A N 1
ATOM 640 C CA . GLN A 1 86 ? -17.447 -2.485 0.903 1.00 89.75 86 GLN A CA 1
ATOM 641 C C . GLN A 1 86 ? -16.190 -3.323 0.662 1.00 89.75 86 GLN A C 1
ATOM 643 O O . GLN A 1 86 ? -15.139 -2.766 0.353 1.00 89.75 86 GLN A O 1
ATOM 648 N N . ALA A 1 87 ? -16.296 -4.651 0.776 1.00 93.25 87 ALA A N 1
ATOM 649 C CA . ALA A 1 87 ? -15.188 -5.546 0.480 1.00 93.25 87 ALA A CA 1
ATOM 650 C C . ALA A 1 87 ? -14.722 -5.395 -0.974 1.00 93.25 87 ALA A C 1
ATOM 652 O O . ALA A 1 87 ? -13.538 -5.185 -1.226 1.00 93.25 87 ALA A O 1
ATOM 653 N N . VAL A 1 88 ? -15.670 -5.432 -1.913 1.00 95.81 88 VAL A N 1
ATOM 654 C CA . VAL A 1 88 ? -15.414 -5.266 -3.347 1.00 95.81 88 VAL A CA 1
ATOM 655 C C . VAL A 1 88 ? -14.836 -3.884 -3.646 1.00 95.81 88 VAL A C 1
ATOM 657 O O . VAL A 1 88 ? -13.818 -3.795 -4.325 1.00 95.81 88 VAL A O 1
ATOM 660 N N . GLU A 1 89 ? -15.431 -2.813 -3.115 1.00 93.31 89 GLU A N 1
ATOM 661 C CA . GLU A 1 89 ? -14.958 -1.438 -3.329 1.00 93.31 89 GLU A CA 1
ATOM 662 C C . GLU A 1 89 ? -13.501 -1.248 -2.890 1.00 93.31 89 GLU A C 1
ATOM 664 O O . GLU A 1 89 ? -12.686 -0.715 -3.645 1.00 93.31 89 GLU A O 1
ATOM 669 N N . ILE A 1 90 ? -13.157 -1.706 -1.680 1.00 92.25 90 ILE A N 1
ATOM 670 C CA . ILE A 1 90 ? -11.804 -1.558 -1.131 1.00 92.25 90 ILE A CA 1
ATOM 671 C C . ILE A 1 90 ? -10.802 -2.382 -1.942 1.00 92.25 90 ILE A C 1
ATOM 673 O O . ILE A 1 90 ? -9.732 -1.875 -2.285 1.00 92.25 90 ILE A O 1
ATOM 677 N N . SER A 1 91 ? -11.140 -3.630 -2.276 1.00 96.12 91 SER A N 1
ATOM 678 C CA . SER A 1 91 ? -10.243 -4.488 -3.049 1.00 96.12 91 SER A CA 1
ATOM 679 C C . SER A 1 91 ? -10.041 -3.976 -4.477 1.00 96.12 91 SER A C 1
ATOM 681 O O . SER A 1 91 ? -8.904 -3.940 -4.938 1.00 96.12 91 SER A O 1
ATOM 683 N N . ILE A 1 92 ? -11.093 -3.494 -5.153 1.00 96.19 92 ILE A N 1
ATOM 684 C CA . ILE A 1 92 ? -10.967 -2.873 -6.482 1.00 96.19 92 ILE A CA 1
ATOM 685 C C . ILE A 1 92 ? -10.076 -1.636 -6.410 1.00 96.19 92 ILE A C 1
ATOM 687 O O . ILE A 1 92 ? -9.168 -1.501 -7.228 1.00 96.19 92 ILE A O 1
ATOM 691 N N . ALA A 1 93 ? -10.289 -0.748 -5.433 1.00 93.44 93 ALA A N 1
ATOM 692 C CA . ALA A 1 93 ? -9.452 0.439 -5.280 1.00 93.44 93 ALA A CA 1
ATOM 693 C C . ALA A 1 93 ? -7.973 0.056 -5.101 1.00 93.44 93 ALA A C 1
ATOM 695 O O . ALA A 1 93 ? -7.112 0.605 -5.787 1.00 93.44 93 ALA A O 1
ATOM 696 N N . ASN A 1 94 ? -7.677 -0.930 -4.245 1.00 95.12 94 ASN A N 1
ATOM 697 C CA . ASN A 1 94 ? -6.321 -1.452 -4.062 1.00 95.12 94 ASN A CA 1
ATOM 698 C C . ASN A 1 94 ? -5.722 -1.966 -5.379 1.00 95.12 94 ASN A C 1
ATOM 700 O O . ASN A 1 94 ? -4.629 -1.545 -5.757 1.00 95.12 94 ASN A O 1
ATOM 704 N N . THR A 1 95 ? -6.458 -2.815 -6.100 1.00 97.38 95 THR A N 1
ATOM 705 C CA . THR A 1 95 ? -6.029 -3.359 -7.393 1.00 97.38 95 THR A CA 1
ATOM 706 C C . THR A 1 95 ? -5.785 -2.267 -8.427 1.00 97.38 95 THR A C 1
ATOM 708 O O . THR A 1 95 ? -4.813 -2.348 -9.177 1.00 97.38 95 THR A O 1
ATOM 711 N N . VAL A 1 96 ? -6.614 -1.222 -8.468 1.00 97.00 96 VAL A N 1
ATOM 712 C CA . VAL A 1 96 ? -6.429 -0.086 -9.381 1.00 97.00 96 VAL A CA 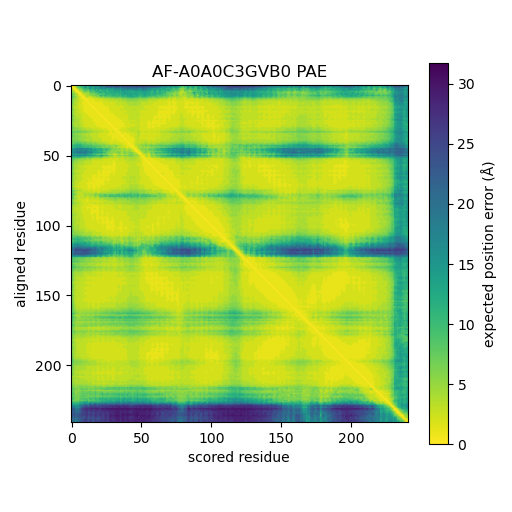1
ATOM 713 C C . VAL A 1 96 ? -5.124 0.647 -9.075 1.00 97.00 96 VAL A C 1
ATOM 715 O O . VAL A 1 96 ? -4.310 0.815 -9.980 1.00 97.00 96 VAL A O 1
ATOM 718 N N . PHE A 1 97 ? -4.876 1.031 -7.818 1.00 96.06 97 PHE A N 1
ATOM 719 C CA . PHE A 1 97 ? -3.632 1.719 -7.445 1.00 96.06 97 PHE A CA 1
ATOM 720 C C . PHE A 1 97 ? -2.391 0.850 -7.688 1.00 96.06 97 PHE A C 1
ATOM 722 O O . PHE A 1 97 ? -1.399 1.337 -8.231 1.00 96.06 97 PHE A O 1
ATOM 729 N N . ALA A 1 98 ? -2.449 -0.439 -7.350 1.00 96.62 98 ALA A N 1
ATOM 730 C CA . ALA A 1 98 ? -1.350 -1.368 -7.605 1.00 96.62 98 ALA A CA 1
ATOM 731 C C . ALA A 1 98 ? -1.085 -1.549 -9.112 1.00 96.62 98 ALA A C 1
ATOM 733 O O . ALA A 1 98 ? 0.066 -1.506 -9.546 1.00 96.62 98 ALA A O 1
ATOM 734 N N . SER A 1 99 ? -2.141 -1.633 -9.926 1.00 97.19 99 SER A N 1
ATOM 735 C CA . SER A 1 99 ? -2.008 -1.742 -11.383 1.00 97.19 99 SER A CA 1
ATOM 736 C C . SER A 1 99 ? -1.438 -0.461 -11.996 1.00 97.19 99 SER A C 1
ATOM 738 O O . SER A 1 99 ? -0.544 -0.539 -12.836 1.00 97.19 99 SER A O 1
ATOM 740 N N . ILE A 1 100 ? -1.887 0.720 -11.546 1.00 96.00 100 ILE A N 1
ATOM 741 C CA . ILE A 1 100 ? -1.304 2.014 -11.941 1.00 96.00 100 ILE A CA 1
ATOM 742 C C . ILE A 1 100 ? 0.196 2.028 -11.640 1.00 96.00 100 ILE A C 1
ATOM 744 O O . ILE A 1 100 ? 0.979 2.412 -12.504 1.00 96.00 100 ILE A O 1
ATOM 748 N N . ASN A 1 101 ? 0.613 1.544 -10.469 1.00 95.88 101 ASN A N 1
ATOM 749 C CA . ASN A 1 101 ? 2.028 1.435 -10.124 1.00 95.88 101 ASN A CA 1
ATOM 750 C C . ASN A 1 101 ? 2.786 0.502 -11.087 1.00 95.88 101 ASN A C 1
ATOM 752 O O . ASN A 1 101 ? 3.851 0.873 -11.576 1.00 95.88 101 ASN A O 1
ATOM 756 N N . ALA A 1 102 ? 2.238 -0.664 -11.443 1.00 94.75 102 ALA A N 1
ATOM 757 C CA . ALA A 1 102 ? 2.866 -1.563 -12.420 1.00 94.75 102 ALA A CA 1
ATOM 758 C C . ALA A 1 102 ? 3.022 -0.914 -13.813 1.00 94.75 102 ALA A C 1
ATOM 760 O O . ALA A 1 102 ? 4.058 -1.075 -14.475 1.00 94.75 102 ALA A O 1
ATOM 761 N N . PHE A 1 103 ? 2.019 -0.145 -14.252 1.00 93.94 103 PHE A N 1
ATOM 762 C CA . PHE A 1 103 ? 2.075 0.613 -15.505 1.00 93.94 103 PHE A CA 1
ATOM 763 C C . PHE A 1 103 ? 3.098 1.748 -15.452 1.00 93.94 103 PHE A C 1
ATOM 765 O O . PHE A 1 103 ? 3.921 1.861 -16.361 1.00 93.94 103 PHE A O 1
ATOM 772 N N . LEU A 1 104 ? 3.089 2.552 -14.385 1.00 92.69 104 LEU A N 1
ATOM 773 C CA . LEU A 1 104 ? 4.035 3.650 -14.185 1.00 92.69 104 LEU A CA 1
ATOM 774 C C . LEU A 1 104 ? 5.475 3.144 -14.142 1.00 92.69 104 LEU A C 1
ATOM 776 O O . LEU A 1 104 ? 6.323 3.708 -14.823 1.00 92.69 104 LEU A O 1
ATOM 780 N N . ALA A 1 105 ? 5.738 2.049 -13.430 1.00 92.31 105 ALA A N 1
ATOM 781 C CA . ALA A 1 105 ? 7.062 1.439 -13.358 1.00 92.31 105 ALA A CA 1
ATOM 782 C C . ALA A 1 105 ? 7.553 0.960 -14.729 1.00 92.31 105 ALA A C 1
ATOM 784 O O . ALA A 1 105 ? 8.691 1.230 -15.120 1.00 92.31 105 ALA A O 1
ATOM 785 N N . SER A 1 106 ? 6.678 0.288 -15.485 1.00 90.62 106 SER A N 1
ATOM 786 C CA . SER A 1 106 ? 6.991 -0.149 -16.849 1.00 90.62 106 SER A CA 1
ATOM 787 C C . SER A 1 106 ? 7.311 1.054 -17.737 1.00 90.62 106 SER A C 1
ATOM 789 O O . SER A 1 106 ? 8.336 1.070 -18.414 1.00 90.62 106 SER A O 1
ATOM 791 N N . TRP A 1 107 ? 6.486 2.100 -17.701 1.00 88.94 107 TRP A N 1
ATOM 792 C CA . TRP A 1 107 ? 6.676 3.297 -18.518 1.00 88.94 107 TRP A CA 1
ATOM 793 C C . TRP A 1 107 ? 7.911 4.124 -18.119 1.00 88.94 107 TRP A C 1
ATOM 795 O O . TRP A 1 107 ? 8.670 4.556 -18.991 1.00 88.94 107 TRP A O 1
ATOM 805 N N . ALA A 1 108 ? 8.168 4.297 -16.822 1.00 87.69 108 ALA A N 1
ATOM 806 C CA . ALA A 1 108 ? 9.317 5.036 -16.305 1.00 87.69 108 ALA A CA 1
ATOM 807 C C . ALA A 1 108 ? 10.641 4.379 -16.720 1.00 87.69 108 ALA A C 1
ATOM 809 O O . ALA A 1 108 ? 11.528 5.051 -17.247 1.00 87.69 108 ALA A O 1
ATOM 810 N N . MET A 1 109 ? 10.746 3.054 -16.577 1.00 82.94 109 MET A N 1
ATOM 811 C CA . MET A 1 109 ? 11.940 2.316 -17.002 1.00 82.94 109 MET A CA 1
ATOM 812 C C . MET A 1 109 ? 12.131 2.332 -18.517 1.00 82.94 109 MET A C 1
ATOM 814 O O . MET A 1 109 ? 13.261 2.391 -18.994 1.00 82.94 109 MET A O 1
ATOM 818 N N . SER A 1 110 ? 11.038 2.345 -19.276 1.00 81.81 110 SER A N 1
ATOM 819 C CA . SER A 1 110 ? 11.087 2.480 -20.735 1.00 81.81 110 SER A CA 1
ATOM 820 C C . SER A 1 110 ? 11.641 3.837 -21.151 1.00 81.81 110 SER A C 1
ATOM 822 O O . SER A 1 110 ? 12.540 3.918 -21.981 1.00 81.81 110 SER A O 1
ATOM 824 N N . SER A 1 111 ? 11.155 4.898 -20.509 1.00 81.38 111 SER A N 1
ATOM 825 C CA . SER A 1 111 ? 11.610 6.268 -20.754 1.00 81.38 111 SER A CA 1
ATOM 826 C C . SER A 1 111 ? 13.090 6.442 -20.391 1.00 81.38 111 SER A C 1
ATOM 828 O O . SER A 1 111 ? 13.844 7.110 -21.104 1.00 81.38 111 SER A O 1
ATOM 830 N N . LEU A 1 112 ? 13.536 5.795 -19.310 1.00 80.25 112 LEU A N 1
ATOM 831 C CA . LEU A 1 112 ? 14.938 5.800 -18.899 1.00 80.25 112 LEU A CA 1
ATOM 832 C C . LEU A 1 112 ? 15.835 5.028 -19.879 1.00 80.25 112 LEU A C 1
ATOM 834 O O . LEU A 1 112 ? 16.895 5.526 -20.259 1.00 80.25 112 LEU A O 1
ATOM 838 N N . ALA A 1 113 ? 15.410 3.843 -20.321 1.00 78.50 113 ALA A N 1
ATOM 839 C CA . ALA A 1 113 ? 16.163 3.030 -21.274 1.00 78.50 113 ALA A CA 1
ATOM 840 C C . ALA A 1 113 ? 16.346 3.760 -22.615 1.00 78.50 113 ALA A C 1
ATOM 842 O O . ALA A 1 113 ? 17.454 3.805 -23.145 1.00 78.50 113 ALA A O 1
ATOM 843 N N . THR A 1 114 ? 15.294 4.409 -23.127 1.00 76.19 114 THR A N 1
ATOM 844 C CA . THR A 1 114 ? 15.371 5.200 -24.366 1.00 76.19 114 THR A CA 1
ATOM 845 C C . THR A 1 114 ? 16.280 6.423 -24.228 1.00 76.19 114 THR A C 1
ATOM 847 O O . THR A 1 114 ? 17.010 6.743 -25.161 1.00 76.19 114 THR A O 1
ATOM 850 N N . SER A 1 115 ? 16.263 7.108 -23.081 1.00 72.69 115 SER A N 1
ATOM 851 C CA . SER A 1 115 ? 17.057 8.332 -22.876 1.00 72.69 115 SER A CA 1
ATOM 852 C C . SER A 1 115 ? 18.539 8.079 -22.589 1.00 72.69 115 SER A C 1
ATOM 854 O O . SER A 1 115 ? 19.367 8.928 -22.908 1.00 72.69 115 SER A O 1
ATOM 856 N N . THR A 1 116 ? 18.887 6.929 -22.007 1.00 70.62 116 THR A N 1
ATOM 857 C CA . THR A 1 116 ? 20.270 6.612 -21.601 1.00 70.62 116 THR A CA 1
ATOM 858 C C . THR A 1 116 ? 20.946 5.546 -22.460 1.00 70.62 116 THR A C 1
ATOM 860 O O . THR A 1 116 ? 22.162 5.388 -22.380 1.00 70.62 116 THR A O 1
ATOM 863 N N . GLY A 1 117 ? 20.186 4.789 -23.260 1.00 63.75 117 GLY A N 1
ATOM 864 C CA . GLY A 1 117 ? 20.694 3.639 -24.014 1.00 63.75 117 GLY A CA 1
ATOM 865 C C . GLY A 1 117 ? 21.128 2.453 -23.140 1.00 63.75 117 GLY A C 1
ATOM 866 O O . GLY A 1 117 ? 21.673 1.481 -23.663 1.00 63.75 117 GLY A O 1
ATOM 867 N N . LEU A 1 118 ? 20.907 2.512 -21.820 1.00 65.38 118 LEU A N 1
ATOM 868 C CA . LEU A 1 118 ? 21.251 1.447 -20.880 1.00 65.38 118 LEU A CA 1
ATOM 869 C C . LEU A 1 118 ? 20.200 0.332 -20.918 1.00 65.38 118 LEU A C 1
ATOM 871 O O . LEU A 1 118 ? 19.005 0.567 -20.739 1.00 65.38 118 LEU A O 1
ATOM 875 N N . LEU A 1 119 ? 20.669 -0.901 -21.111 1.00 62.62 119 LEU A N 1
ATOM 876 C CA . LEU A 1 119 ? 19.853 -2.099 -20.941 1.00 62.62 119 LEU A CA 1
ATOM 877 C C . LEU A 1 119 ? 19.604 -2.368 -19.452 1.00 62.62 119 LEU A C 1
ATOM 879 O O . LEU A 1 119 ? 20.414 -2.022 -18.591 1.00 62.62 119 LEU A O 1
ATOM 883 N N . LEU A 1 120 ? 18.478 -3.016 -19.159 1.00 69.00 120 LEU A N 1
ATOM 884 C CA . LEU A 1 120 ? 18.148 -3.467 -17.811 1.00 69.00 120 LEU A CA 1
ATOM 885 C C . LEU A 1 120 ? 19.231 -4.435 -17.305 1.00 69.00 120 LEU A C 1
ATOM 887 O O . LEU A 1 120 ? 19.571 -5.401 -17.985 1.00 69.00 120 LEU A O 1
ATOM 891 N N . SER A 1 121 ? 19.776 -4.158 -16.120 1.00 67.50 121 SER A N 1
ATOM 892 C CA . SER A 1 121 ? 20.820 -4.972 -15.491 1.00 67.50 121 SER A CA 1
ATOM 893 C C . SER A 1 121 ? 20.212 -6.160 -14.742 1.00 67.50 121 SER A C 1
ATOM 895 O O . SER A 1 121 ? 19.239 -5.990 -14.005 1.00 67.50 121 SER A O 1
ATOM 897 N N . ASP A 1 122 ? 20.859 -7.326 -14.825 1.00 72.81 122 ASP A N 1
ATOM 898 C CA . ASP A 1 122 ? 20.633 -8.475 -13.928 1.00 72.81 122 ASP A CA 1
ATOM 899 C C . ASP A 1 122 ? 21.288 -8.210 -12.562 1.00 72.81 122 ASP A C 1
ATOM 901 O O . ASP A 1 122 ? 22.259 -8.841 -12.146 1.00 72.81 122 ASP A O 1
ATOM 905 N N . ALA A 1 123 ? 20.804 -7.182 -11.875 1.00 83.00 123 ALA A N 1
ATOM 906 C CA . ALA A 1 123 ? 21.237 -6.854 -10.527 1.00 83.00 123 ALA A CA 1
ATOM 907 C C . ALA A 1 123 ? 20.437 -7.647 -9.487 1.00 83.00 123 ALA A C 1
ATOM 909 O O . ALA A 1 123 ? 19.257 -7.943 -9.671 1.00 83.00 123 ALA A O 1
ATOM 910 N N . SER A 1 124 ? 21.070 -7.945 -8.352 1.00 90.00 124 SER A N 1
ATOM 911 C CA . SER A 1 124 ? 20.350 -8.447 -7.175 1.00 90.00 124 SER A CA 1
ATOM 912 C C . SER A 1 124 ? 19.528 -7.332 -6.512 1.00 90.00 124 SER A C 1
ATOM 914 O O . SER A 1 124 ? 19.856 -6.154 -6.641 1.00 90.00 124 SER A O 1
ATOM 916 N N . VAL A 1 125 ? 18.506 -7.692 -5.725 1.00 90.19 125 VAL A N 1
ATOM 917 C CA . VAL A 1 125 ? 17.685 -6.735 -4.947 1.00 90.19 125 VAL A CA 1
ATOM 918 C C . VAL A 1 125 ? 18.545 -5.800 -4.092 1.00 90.19 125 VAL A C 1
ATOM 920 O O . VAL A 1 125 ? 18.333 -4.591 -4.094 1.00 90.19 125 VAL A O 1
ATOM 923 N N . THR A 1 126 ? 19.562 -6.329 -3.409 1.00 91.62 126 THR A N 1
ATOM 924 C CA . THR A 1 126 ? 20.473 -5.523 -2.580 1.00 91.62 126 THR A CA 1
ATOM 925 C C . THR A 1 126 ? 21.259 -4.508 -3.408 1.00 91.62 126 THR A C 1
ATOM 927 O O . THR A 1 126 ? 21.490 -3.383 -2.965 1.00 91.62 126 THR A O 1
ATOM 930 N N . GLN A 1 127 ? 21.672 -4.889 -4.617 1.00 91.94 127 GLN A N 1
ATOM 931 C CA . GLN A 1 127 ? 22.386 -3.996 -5.521 1.00 91.94 127 GLN A CA 1
ATOM 932 C C . GLN A 1 127 ? 21.462 -2.923 -6.112 1.00 91.94 127 GLN A C 1
ATOM 934 O O . GLN A 1 127 ? 21.881 -1.778 -6.254 1.00 91.94 127 GLN A O 1
ATOM 939 N N . GLU A 1 128 ? 20.211 -3.264 -6.417 1.00 91.25 128 GLU A N 1
ATOM 940 C CA . GLU A 1 128 ? 19.219 -2.288 -6.879 1.00 91.25 128 GLU A CA 1
ATOM 941 C C . GLU A 1 128 ? 18.907 -1.247 -5.803 1.00 91.25 128 GLU A C 1
ATOM 943 O O . GLU A 1 128 ? 18.947 -0.047 -6.069 1.00 91.25 128 GLU A O 1
ATOM 948 N N . LEU A 1 129 ? 18.679 -1.684 -4.562 1.00 92.81 129 LEU A N 1
ATOM 949 C CA . LEU A 1 129 ? 18.422 -0.771 -3.448 1.00 92.81 129 LEU A CA 1
ATOM 950 C C . LEU A 1 129 ? 19.635 0.114 -3.127 1.00 92.81 129 LEU A C 1
ATOM 952 O O . LEU A 1 129 ? 19.458 1.280 -2.789 1.00 92.81 129 LEU A O 1
ATOM 956 N N . SER A 1 130 ? 20.866 -0.396 -3.253 1.00 93.38 130 SER A N 1
ATOM 957 C CA . SER A 1 130 ? 22.065 0.414 -2.988 1.00 93.38 130 SER A CA 1
ATOM 958 C C . SER A 1 130 ? 22.339 1.457 -4.072 1.00 93.38 130 SER A C 1
ATOM 960 O O . SER A 1 130 ? 22.818 2.546 -3.762 1.00 93.38 130 SER A O 1
ATOM 962 N N . LYS A 1 131 ? 22.011 1.155 -5.334 1.00 90.94 131 LYS A N 1
ATOM 963 C CA . LYS A 1 131 ? 22.168 2.088 -6.460 1.00 90.94 131 LYS A CA 1
ATOM 964 C C . LYS A 1 131 ? 21.031 3.102 -6.563 1.00 90.94 131 LYS A C 1
ATOM 966 O O . LYS A 1 131 ? 21.252 4.198 -7.073 1.00 90.94 131 LYS A O 1
ATOM 971 N N . ASN A 1 132 ? 19.830 2.747 -6.110 1.00 90.75 132 ASN A N 1
ATOM 972 C CA . ASN A 1 132 ? 18.646 3.591 -6.210 1.00 90.75 132 ASN A CA 1
ATOM 973 C C . ASN A 1 132 ? 18.186 4.064 -4.815 1.00 90.75 132 ASN A C 1
ATOM 975 O O . ASN A 1 132 ? 17.312 3.441 -4.203 1.00 90.75 132 ASN A O 1
ATOM 979 N N . PRO A 1 133 ? 18.725 5.191 -4.306 1.00 93.19 133 PRO A N 1
ATOM 980 C CA . PRO A 1 133 ? 18.386 5.689 -2.972 1.00 93.19 133 PRO A CA 1
ATOM 981 C C . PRO A 1 133 ? 16.912 6.097 -2.844 1.00 93.19 133 PRO A C 1
ATOM 983 O O . PRO A 1 133 ? 16.345 6.003 -1.758 1.00 93.19 133 PRO A O 1
ATOM 986 N N . ILE A 1 134 ? 16.270 6.510 -3.943 1.00 93.81 134 ILE A N 1
ATOM 987 C CA . ILE A 1 134 ? 14.838 6.844 -3.965 1.00 93.81 134 ILE A CA 1
ATOM 988 C C . ILE A 1 134 ? 14.005 5.579 -3.746 1.00 93.81 134 ILE A C 1
ATOM 990 O O . ILE A 1 134 ? 13.091 5.588 -2.923 1.00 93.81 134 ILE A O 1
ATOM 994 N N . LEU A 1 135 ? 14.339 4.482 -4.432 1.00 95.31 135 LEU A N 1
ATOM 995 C CA . LEU A 1 135 ? 13.681 3.189 -4.240 1.00 95.31 135 LEU A CA 1
ATOM 996 C C . LEU A 1 135 ? 13.919 2.639 -2.830 1.00 95.31 135 LEU A C 1
ATOM 998 O O . LEU A 1 135 ? 12.979 2.163 -2.199 1.00 95.31 135 LEU A O 1
ATOM 1002 N N . ALA A 1 136 ? 15.143 2.745 -2.307 1.00 97.12 136 ALA A N 1
ATOM 1003 C CA . ALA A 1 136 ? 15.446 2.337 -0.937 1.00 97.12 136 ALA A CA 1
ATOM 1004 C C . ALA A 1 136 ? 14.638 3.133 0.098 1.00 97.12 136 ALA A C 1
ATOM 1006 O O . ALA A 1 136 ? 14.045 2.542 1.002 1.00 97.12 136 ALA A O 1
ATOM 1007 N N . ALA A 1 137 ? 14.553 4.457 -0.063 1.00 97.69 137 ALA A N 1
ATOM 1008 C CA . ALA A 1 137 ? 13.722 5.304 0.785 1.00 97.69 137 ALA A CA 1
ATOM 1009 C C . ALA A 1 137 ? 12.236 4.929 0.675 1.00 97.69 137 ALA A C 1
ATOM 1011 O O . ALA A 1 137 ? 11.562 4.808 1.695 1.00 97.69 137 ALA A O 1
ATOM 1012 N N . ALA A 1 138 ? 11.737 4.677 -0.538 1.00 98.31 138 ALA A N 1
ATOM 1013 C CA . ALA A 1 138 ? 10.365 4.239 -0.762 1.00 98.31 138 ALA A CA 1
ATOM 1014 C C . ALA A 1 138 ? 10.063 2.916 -0.038 1.00 98.31 138 ALA A C 1
ATOM 1016 O O . ALA A 1 138 ? 9.081 2.832 0.693 1.00 98.31 138 ALA A O 1
ATOM 1017 N N . VAL A 1 139 ? 10.932 1.907 -0.151 1.00 98.50 139 VAL A N 1
ATOM 1018 C CA . VAL A 1 139 ? 10.775 0.631 0.572 1.00 98.50 139 VAL A CA 1
ATOM 1019 C C . VAL A 1 139 ? 10.785 0.846 2.090 1.00 98.50 139 VAL A C 1
ATOM 1021 O O . VAL A 1 139 ? 9.934 0.301 2.792 1.00 98.50 139 VAL A O 1
ATOM 1024 N N . ALA A 1 140 ? 11.697 1.673 2.610 1.00 98.50 140 ALA A N 1
ATOM 1025 C CA . ALA A 1 140 ? 11.774 1.957 4.043 1.00 98.50 140 ALA A CA 1
ATOM 1026 C C . ALA A 1 140 ? 10.505 2.651 4.570 1.00 98.50 140 ALA A C 1
ATOM 1028 O O . ALA A 1 140 ? 9.934 2.223 5.576 1.00 98.50 140 ALA A O 1
ATOM 1029 N N . VAL A 1 141 ? 10.026 3.686 3.872 1.00 98.69 141 VAL A N 1
ATOM 1030 C CA . VAL A 1 141 ? 8.796 4.410 4.237 1.00 98.69 141 VAL A CA 1
ATOM 1031 C C . VAL A 1 141 ? 7.568 3.513 4.090 1.00 98.69 141 VAL A C 1
ATOM 1033 O O . VAL A 1 141 ? 6.670 3.576 4.929 1.00 98.69 141 VAL A O 1
ATOM 1036 N N . TYR A 1 142 ? 7.539 2.636 3.083 1.00 98.75 142 TYR A N 1
ATOM 1037 C CA . TYR A 1 142 ? 6.474 1.653 2.901 1.00 98.75 142 TYR A CA 1
ATOM 1038 C C . TYR A 1 142 ? 6.349 0.733 4.119 1.00 98.75 142 TYR A C 1
ATOM 1040 O O . TYR A 1 142 ? 5.275 0.620 4.714 1.00 98.75 142 TYR A O 1
ATOM 1048 N N . VAL A 1 143 ? 7.459 0.112 4.530 1.00 98.69 143 VAL A N 1
ATOM 1049 C CA . VAL A 1 143 ? 7.485 -0.785 5.694 1.00 98.69 143 VAL A CA 1
ATOM 1050 C C . VAL A 1 143 ? 7.100 -0.026 6.962 1.00 98.69 143 VAL A C 1
ATOM 1052 O O . VAL A 1 143 ? 6.281 -0.513 7.741 1.00 98.69 143 VAL A O 1
ATOM 1055 N N . LEU A 1 144 ? 7.622 1.189 7.149 1.00 98.69 144 LEU A N 1
ATOM 1056 C CA . LEU A 1 144 ? 7.273 2.027 8.293 1.00 98.69 144 LEU A CA 1
ATOM 1057 C C . LEU A 1 144 ? 5.770 2.348 8.333 1.00 98.69 144 LEU A C 1
ATOM 1059 O O . LEU A 1 144 ? 5.154 2.220 9.388 1.00 98.69 144 LEU A O 1
ATOM 1063 N N . GLY A 1 145 ? 5.164 2.715 7.201 1.00 98.69 145 GLY A N 1
ATOM 1064 C CA . GLY A 1 145 ? 3.729 2.994 7.111 1.00 98.69 145 GLY A CA 1
ATOM 1065 C C . GLY A 1 145 ? 2.871 1.775 7.461 1.00 98.69 145 GLY A C 1
ATOM 1066 O O . GLY A 1 145 ? 1.932 1.896 8.252 1.00 98.69 145 GLY A O 1
ATOM 1067 N N . ILE A 1 146 ? 3.238 0.588 6.959 1.00 98.44 146 ILE A N 1
ATOM 1068 C CA . ILE A 1 146 ? 2.592 -0.688 7.310 1.00 98.44 146 ILE A CA 1
ATOM 1069 C C . ILE A 1 146 ? 2.694 -0.966 8.813 1.00 98.44 146 ILE A C 1
ATOM 1071 O O . ILE A 1 146 ? 1.697 -1.346 9.434 1.00 98.44 146 ILE A O 1
ATOM 1075 N N . VAL A 1 147 ? 3.875 -0.766 9.407 1.00 98.62 147 VAL A N 1
ATOM 1076 C CA . VAL A 1 147 ? 4.101 -0.967 10.846 1.00 98.62 147 VAL A CA 1
ATOM 1077 C C . VAL A 1 147 ? 3.260 0.009 11.664 1.00 98.62 147 VAL A C 1
ATOM 1079 O O . VAL A 1 147 ? 2.551 -0.428 12.566 1.00 98.62 147 VAL A O 1
ATOM 1082 N N . ILE A 1 148 ? 3.277 1.304 11.337 1.00 98.44 148 ILE A N 1
ATOM 1083 C CA . ILE A 1 148 ? 2.497 2.333 12.042 1.00 98.44 148 ILE A CA 1
ATOM 1084 C C . ILE A 1 148 ? 1.003 1.995 12.008 1.00 98.44 148 ILE A C 1
ATOM 1086 O O . ILE A 1 148 ? 0.342 1.993 13.051 1.00 98.44 148 ILE A O 1
ATOM 1090 N N . GLU A 1 149 ? 0.464 1.680 10.829 1.00 97.88 149 GLU A N 1
ATOM 1091 C CA . GLU A 1 149 ? -0.952 1.341 10.684 1.00 97.88 149 GLU A CA 1
ATOM 1092 C C . GLU A 1 149 ? -1.299 0.065 11.461 1.00 97.88 149 GLU A C 1
ATOM 1094 O O . GLU A 1 149 ? -2.238 0.054 12.253 1.00 97.88 149 GLU A O 1
ATOM 1099 N N . THR A 1 150 ? -0.519 -1.002 11.292 1.00 97.75 150 THR A N 1
ATOM 1100 C CA . THR A 1 150 ? -0.826 -2.306 11.897 1.00 97.75 150 THR A CA 1
ATOM 1101 C C . THR A 1 150 ? -0.678 -2.278 13.418 1.00 97.75 150 THR A C 1
ATOM 1103 O O . THR A 1 150 ? -1.554 -2.760 14.136 1.00 97.75 150 THR A O 1
ATOM 1106 N N . VAL A 1 151 ? 0.403 -1.688 13.934 1.00 98.06 151 VAL A N 1
ATOM 1107 C CA . VAL A 1 151 ? 0.669 -1.625 15.379 1.00 98.06 151 VAL A CA 1
ATOM 1108 C C . VAL A 1 151 ? -0.346 -0.734 16.085 1.00 98.06 151 VAL A C 1
ATOM 1110 O O . VAL A 1 151 ? -0.835 -1.118 17.147 1.00 98.06 151 VAL A O 1
ATOM 1113 N N . SER A 1 152 ? -0.707 0.418 15.512 1.00 96.94 152 SER A N 1
ATOM 1114 C CA . SER A 1 152 ? -1.720 1.290 16.126 1.00 96.94 152 SER A CA 1
ATOM 1115 C C . SER A 1 152 ? -3.077 0.590 16.230 1.00 96.94 152 SER A C 1
ATOM 1117 O O . SER A 1 152 ? -3.723 0.628 17.280 1.00 96.94 152 SER A O 1
ATOM 1119 N N . GLU A 1 153 ? -3.484 -0.136 15.192 1.00 95.75 153 GLU A N 1
ATOM 1120 C CA . GLU A 1 153 ? -4.711 -0.929 15.213 1.00 95.75 153 GLU A CA 1
ATOM 1121 C C . GLU A 1 153 ? -4.670 -2.066 16.249 1.00 95.75 153 GLU A C 1
ATOM 1123 O O . GLU A 1 153 ? -5.641 -2.261 16.982 1.00 95.75 153 GLU A O 1
ATOM 1128 N N . LEU A 1 154 ? -3.543 -2.777 16.378 1.00 96.81 154 LEU A N 1
ATOM 1129 C CA . LEU A 1 154 ? -3.363 -3.823 17.396 1.00 96.81 154 LEU A CA 1
ATOM 1130 C C . LEU A 1 154 ? -3.407 -3.263 18.824 1.00 96.81 154 LEU A C 1
ATOM 1132 O O . LEU A 1 154 ? -4.054 -3.848 19.698 1.00 96.81 154 LEU A O 1
ATOM 1136 N N . GLN A 1 155 ? -2.765 -2.116 19.058 1.00 96.25 155 GLN A N 1
ATOM 1137 C CA . GLN A 1 155 ? -2.819 -1.393 20.331 1.00 96.25 155 GLN A CA 1
ATOM 1138 C C . GLN A 1 155 ? -4.271 -1.063 20.708 1.00 96.25 155 GLN A C 1
ATOM 1140 O O . GLN A 1 155 ? -4.721 -1.370 21.816 1.00 96.25 155 GLN A O 1
ATOM 1145 N N . ARG A 1 156 ? -5.034 -0.516 19.754 1.00 93.56 156 ARG A N 1
ATOM 1146 C CA . ARG A 1 156 ? -6.449 -0.179 19.944 1.00 93.56 156 ARG A CA 1
ATOM 1147 C C . ARG A 1 156 ? -7.321 -1.412 20.167 1.00 93.56 156 ARG A C 1
ATOM 1149 O O . ARG A 1 156 ? -8.174 -1.392 21.054 1.00 93.56 156 ARG A O 1
ATOM 1156 N N . LYS A 1 157 ? -7.112 -2.485 19.397 1.00 93.44 157 LYS A N 1
ATOM 1157 C CA . LYS A 1 157 ? -7.829 -3.758 19.565 1.00 93.44 157 LYS A CA 1
ATOM 1158 C C . LYS A 1 157 ? -7.611 -4.327 20.965 1.00 93.44 157 LYS A C 1
ATOM 1160 O O . LYS A 1 157 ? -8.572 -4.698 21.631 1.00 93.44 157 LYS A O 1
ATOM 1165 N N . THR A 1 158 ? -6.362 -4.345 21.427 1.00 95.19 158 THR A N 1
ATOM 1166 C CA . THR A 1 158 ? -6.001 -4.867 22.753 1.00 95.19 158 THR A CA 1
ATOM 1167 C C . THR A 1 158 ? -6.675 -4.065 23.863 1.00 95.19 158 THR A C 1
ATOM 1169 O O . THR A 1 158 ? -7.243 -4.644 24.784 1.00 95.19 158 THR A O 1
ATOM 1172 N N . PHE A 1 159 ? -6.696 -2.734 23.750 1.00 94.38 159 PHE A N 1
ATOM 1173 C CA . PHE A 1 159 ? -7.397 -1.879 24.707 1.00 94.38 159 PHE A CA 1
ATOM 1174 C C . PHE A 1 159 ? -8.907 -2.152 24.748 1.00 94.38 159 PHE A C 1
ATOM 1176 O O . PHE A 1 159 ? -9.480 -2.263 25.834 1.00 94.38 159 PHE A O 1
ATOM 1183 N N . LYS A 1 160 ? -9.548 -2.284 23.578 1.00 89.56 160 LYS A N 1
ATOM 1184 C CA . LYS A 1 160 ? -10.999 -2.511 23.456 1.00 89.56 160 LYS A CA 1
ATOM 1185 C C . LYS A 1 160 ? -11.438 -3.925 23.857 1.00 89.56 160 LYS A C 1
ATOM 1187 O O . LYS A 1 160 ? -12.631 -4.126 24.079 1.00 89.56 160 LYS A O 1
ATOM 1192 N N . ALA A 1 161 ? -10.510 -4.877 23.961 1.00 91.50 161 ALA A N 1
ATOM 1193 C CA . ALA A 1 161 ? -10.794 -6.237 24.414 1.00 91.50 161 ALA A CA 1
ATOM 1194 C C . ALA A 1 161 ? -11.069 -6.328 25.929 1.00 91.50 161 ALA A C 1
ATOM 1196 O O . ALA A 1 161 ? -11.734 -7.263 26.370 1.00 91.50 161 ALA A O 1
ATOM 1197 N N . ASP A 1 162 ? -10.601 -5.365 26.731 1.00 93.62 162 ASP A N 1
ATOM 1198 C CA . ASP A 1 162 ? -10.892 -5.319 28.168 1.00 93.62 162 ASP A CA 1
ATOM 1199 C C . ASP A 1 162 ? -12.293 -4.736 28.425 1.00 93.62 162 ASP A C 1
ATOM 1201 O O . ASP A 1 162 ? -12.603 -3.599 28.056 1.00 93.62 162 ASP A O 1
ATOM 1205 N N . ALA A 1 163 ? -13.138 -5.496 29.128 1.00 92.06 163 ALA A N 1
ATOM 1206 C CA . ALA A 1 163 ? -14.482 -5.077 29.519 1.00 92.06 163 ALA A CA 1
ATOM 1207 C C . ALA A 1 163 ? -14.496 -3.768 30.336 1.00 92.06 163 ALA A C 1
ATOM 1209 O O . ALA A 1 163 ? -15.456 -3.000 30.241 1.00 92.06 163 ALA A O 1
ATOM 1210 N N . LYS A 1 164 ? -13.426 -3.463 31.086 1.00 93.81 164 LYS A N 1
ATOM 1211 C CA . LYS A 1 164 ? -13.269 -2.209 31.850 1.00 93.81 164 LYS A CA 1
ATOM 1212 C C . LYS A 1 164 ? -13.125 -0.972 30.960 1.00 93.81 164 LYS A C 1
ATOM 1214 O O . LYS A 1 164 ? -13.319 0.153 31.436 1.00 93.81 164 LYS A O 1
ATOM 1219 N N . ASN A 1 165 ? -12.786 -1.170 29.688 1.00 89.94 165 ASN A N 1
ATOM 1220 C CA . ASN A 1 165 ? -12.614 -0.117 28.690 1.00 89.94 165 ASN A CA 1
ATOM 1221 C C . ASN A 1 165 ? -13.829 0.029 27.770 1.00 89.94 165 ASN A C 1
ATOM 1223 O O . ASN A 1 165 ? -13.800 0.825 26.830 1.00 89.94 165 ASN A O 1
ATOM 1227 N N . LYS A 1 166 ? -14.916 -0.709 28.033 1.00 84.75 166 LYS A N 1
ATOM 1228 C CA . LYS A 1 166 ? -16.143 -0.619 27.243 1.00 84.75 166 LYS A CA 1
ATOM 1229 C C . LYS A 1 166 ? -16.655 0.821 27.223 1.00 84.75 166 LYS A C 1
ATOM 1231 O O . LYS A 1 166 ? -16.882 1.425 28.267 1.00 84.75 166 LYS A O 1
ATOM 1236 N N . GLY A 1 167 ? -16.831 1.348 26.013 1.00 81.12 167 GLY A N 1
ATOM 1237 C CA . GLY A 1 167 ? -17.294 2.715 25.805 1.00 81.12 167 GLY A CA 1
ATOM 1238 C C . GLY A 1 167 ? -16.276 3.786 26.190 1.00 81.12 167 GLY A C 1
ATOM 1239 O O . GLY A 1 167 ? -16.694 4.910 26.394 1.00 81.12 167 GLY A O 1
ATOM 1240 N N . LYS A 1 168 ? -14.975 3.481 26.306 1.00 83.88 168 LYS A N 1
ATOM 1241 C CA . LYS A 1 168 ? -13.912 4.487 26.483 1.00 83.88 168 LYS A CA 1
ATOM 1242 C C . LYS A 1 168 ? -13.111 4.656 25.184 1.00 83.88 168 LYS A C 1
ATOM 1244 O O . LYS A 1 168 ? -12.853 3.648 24.519 1.00 83.88 168 LYS A O 1
ATOM 1249 N N . PRO A 1 169 ? -12.696 5.884 24.820 1.00 83.12 169 PRO A N 1
ATOM 1250 C CA . PRO A 1 169 ? -11.835 6.103 23.664 1.00 83.12 169 PRO A CA 1
ATOM 1251 C C . PRO A 1 169 ? -10.407 5.642 23.974 1.00 83.12 169 PRO A C 1
ATOM 1253 O O . PRO A 1 169 ? -9.940 5.749 25.113 1.00 83.12 169 PRO A O 1
ATOM 1256 N N . TYR A 1 170 ? -9.704 5.128 22.965 1.00 88.06 170 TYR A N 1
ATOM 1257 C CA . TYR A 1 170 ? -8.305 4.729 23.125 1.00 88.06 170 TYR A CA 1
ATOM 1258 C C . TYR A 1 170 ? -7.356 5.864 22.744 1.00 88.06 170 TYR A C 1
ATOM 1260 O O . TYR A 1 170 ? -7.253 6.198 21.570 1.00 88.06 170 TYR A O 1
ATOM 1268 N N . ALA A 1 171 ? -6.592 6.397 23.696 1.00 89.75 171 ALA A N 1
ATOM 1269 C CA . ALA A 1 171 ? -5.620 7.468 23.438 1.00 89.75 171 ALA A CA 1
ATOM 1270 C C . ALA A 1 171 ? -4.190 7.143 23.901 1.00 89.75 171 ALA A C 1
ATOM 1272 O O . ALA A 1 171 ? -3.363 8.034 24.077 1.00 89.75 171 ALA A O 1
ATOM 1273 N N . GLY A 1 172 ? -3.898 5.862 24.139 1.00 90.50 172 GLY A N 1
ATOM 1274 C CA . GLY A 1 172 ? -2.550 5.404 24.473 1.00 90.50 172 GLY A CA 1
ATOM 1275 C C . GLY A 1 172 ? -1.691 5.143 23.233 1.00 90.50 172 GLY A C 1
ATOM 1276 O O . GLY A 1 172 ? -2.161 5.213 22.097 1.00 90.50 172 GLY A O 1
ATOM 1277 N N . GLY A 1 173 ? -0.425 4.786 23.458 1.00 95.25 173 GLY A N 1
ATOM 1278 C CA . GLY A 1 173 ? 0.476 4.336 22.394 1.00 95.25 173 GLY A CA 1
ATOM 1279 C C . GLY A 1 173 ? 0.597 5.348 21.253 1.00 95.25 173 GLY A C 1
ATOM 1280 O O . GLY A 1 173 ? 0.746 6.547 21.484 1.00 95.25 173 GLY A O 1
ATOM 1281 N N . LEU A 1 174 ? 0.500 4.866 20.013 1.00 94.31 174 LEU A N 1
ATOM 1282 C CA . LEU A 1 174 ? 0.598 5.710 18.820 1.00 94.31 174 LEU A CA 1
ATOM 1283 C C . LEU A 1 174 ? -0.566 6.709 18.694 1.00 94.31 174 LEU A C 1
ATOM 1285 O O . LEU A 1 174 ? -0.384 7.792 18.139 1.00 94.31 174 LEU A O 1
ATOM 1289 N N . PHE A 1 175 ? -1.740 6.391 19.249 1.00 93.19 175 PHE A N 1
ATOM 1290 C CA . PHE A 1 175 ? -2.879 7.316 19.271 1.00 93.19 175 PHE A CA 1
ATOM 1291 C C . PHE A 1 175 ? -2.662 8.506 20.218 1.00 93.19 175 PHE A C 1
ATOM 1293 O O . PHE A 1 175 ? -3.303 9.538 20.044 1.00 93.19 175 PHE A O 1
ATOM 1300 N N . GLY A 1 176 ? -1.718 8.406 21.161 1.00 92.25 176 GLY A N 1
ATOM 1301 C CA . GLY A 1 176 ? -1.279 9.542 21.977 1.00 92.25 176 GLY A CA 1
ATOM 1302 C C . GLY A 1 176 ? -0.429 10.563 21.207 1.00 92.25 176 GLY A C 1
ATOM 1303 O O . GLY A 1 176 ? -0.290 11.698 21.654 1.00 92.25 176 GLY A O 1
ATOM 1304 N N . VAL A 1 177 ? 0.120 10.181 20.046 1.00 92.75 177 VAL A N 1
ATOM 1305 C CA . VAL A 1 177 ? 0.912 11.067 19.173 1.00 92.75 177 VAL A CA 1
ATOM 1306 C C . VAL A 1 177 ? 0.026 11.738 18.124 1.00 92.75 177 VAL A C 1
ATOM 1308 O O . VAL A 1 177 ? 0.177 12.928 17.854 1.00 92.75 177 VAL A O 1
ATOM 1311 N N . ALA A 1 178 ? -0.911 10.992 17.528 1.00 90.25 178 ALA A N 1
ATOM 1312 C CA . ALA A 1 178 ? -1.852 11.521 16.546 1.00 90.25 178 ALA A CA 1
ATOM 1313 C C . ALA A 1 178 ? -3.206 10.796 16.590 1.00 90.25 178 ALA A C 1
ATOM 1315 O O . ALA A 1 178 ? -3.266 9.567 16.598 1.00 90.25 178 ALA A O 1
ATOM 1316 N N . ARG A 1 179 ? -4.300 11.568 16.495 1.00 84.81 179 ARG A N 1
ATOM 1317 C CA . ARG A 1 179 ? -5.693 11.068 16.539 1.00 84.81 179 ARG A CA 1
ATOM 1318 C C . ARG A 1 179 ? -6.008 9.981 15.510 1.00 84.81 179 ARG A C 1
ATOM 1320 O O . ARG A 1 179 ? -6.762 9.059 15.791 1.00 84.81 179 ARG A O 1
ATOM 1327 N N . HIS A 1 180 ? -5.420 10.088 14.322 1.00 89.12 180 HIS A N 1
ATOM 1328 C CA . HIS A 1 180 ? -5.635 9.157 13.211 1.00 89.12 180 HIS A CA 1
ATOM 1329 C C . HIS A 1 180 ? -4.308 8.608 12.690 1.00 89.12 180 HIS A C 1
ATOM 1331 O O . HIS A 1 180 ? -4.039 8.599 11.489 1.00 89.12 180 HIS A O 1
ATOM 1337 N N . VAL A 1 181 ? -3.446 8.181 13.614 1.00 95.50 181 VAL A N 1
ATOM 1338 C CA . VAL A 1 181 ? -2.116 7.646 13.294 1.00 95.50 181 VAL A CA 1
ATOM 1339 C C . VAL A 1 181 ? -2.173 6.452 12.330 1.00 95.50 181 VAL A C 1
ATOM 1341 O O . VAL A 1 181 ? -1.310 6.314 11.467 1.00 95.50 181 VAL A O 1
ATOM 1344 N N . ASN A 1 182 ? -3.234 5.644 12.401 1.00 95.12 182 ASN A N 1
ATOM 1345 C CA . ASN A 1 182 ? -3.501 4.545 11.477 1.00 95.12 182 ASN A CA 1
ATOM 1346 C C . ASN A 1 182 ? -3.749 5.038 10.036 1.00 95.12 182 ASN A C 1
ATOM 1348 O O . ASN A 1 182 ? -3.196 4.477 9.094 1.00 95.12 182 ASN A O 1
ATOM 1352 N N . TYR A 1 183 ? -4.514 6.120 9.853 1.00 95.31 183 TYR A N 1
ATOM 1353 C CA . TYR A 1 183 ? -4.741 6.733 8.536 1.00 95.31 183 TYR A CA 1
ATOM 1354 C C . TYR A 1 183 ? -3.468 7.367 7.977 1.00 95.31 183 TYR A C 1
ATOM 1356 O O . TYR A 1 183 ? -3.196 7.242 6.785 1.00 95.31 183 TYR A O 1
ATOM 1364 N N . GLY A 1 184 ? -2.659 7.984 8.844 1.00 96.88 184 GLY A N 1
ATOM 1365 C CA . GLY A 1 184 ? -1.330 8.473 8.477 1.00 96.88 184 GLY A CA 1
ATOM 1366 C C . GLY A 1 184 ? -0.424 7.343 7.988 1.00 96.88 184 GLY A C 1
ATOM 1367 O O . GLY A 1 184 ? 0.153 7.448 6.909 1.00 96.88 184 GLY A O 1
ATOM 1368 N N . GLY A 1 185 ? -0.367 6.229 8.726 1.00 98.00 185 GLY A N 1
ATOM 1369 C CA . GLY A 1 185 ? 0.341 5.018 8.304 1.00 98.00 185 GLY A CA 1
ATOM 1370 C C . GLY A 1 185 ? -0.137 4.513 6.941 1.00 98.00 185 GLY A C 1
ATOM 1371 O O . GLY A 1 185 ? 0.691 4.252 6.070 1.00 98.00 185 GLY A O 1
ATOM 1372 N N . HIS A 1 186 ? -1.457 4.475 6.724 1.00 97.69 186 HIS A N 1
ATOM 1373 C CA . HIS A 1 186 ? -2.052 4.057 5.456 1.00 97.69 186 HIS A CA 1
ATOM 1374 C C . HIS A 1 186 ? -1.629 4.927 4.268 1.00 97.69 186 HIS A C 1
ATOM 1376 O O . HIS A 1 186 ? -1.162 4.422 3.247 1.00 97.69 186 HIS A O 1
ATOM 1382 N N . ALA A 1 187 ? -1.771 6.246 4.407 1.00 98.12 187 ALA A N 1
ATOM 1383 C CA . ALA A 1 187 ? -1.373 7.188 3.367 1.00 98.12 187 ALA A CA 1
ATOM 1384 C C . ALA A 1 187 ? 0.134 7.094 3.069 1.00 98.12 187 ALA A C 1
ATOM 1386 O O . ALA A 1 187 ? 0.528 7.164 1.904 1.00 98.12 187 ALA A O 1
ATOM 1387 N N . LEU A 1 188 ? 0.966 6.883 4.100 1.00 98.38 188 LEU A N 1
ATOM 1388 C CA . LEU A 1 188 ? 2.413 6.724 3.952 1.00 98.38 188 LEU A CA 1
ATOM 1389 C C . LEU A 1 188 ? 2.783 5.508 3.106 1.00 98.38 188 LEU A C 1
ATOM 1391 O O . LEU A 1 188 ? 3.530 5.669 2.144 1.00 98.38 188 LEU A O 1
ATOM 1395 N N . TRP A 1 189 ? 2.279 4.309 3.419 1.00 98.50 189 TRP A N 1
ATOM 1396 C CA . TRP A 1 189 ? 2.701 3.127 2.659 1.00 98.50 189 TRP A CA 1
ATOM 1397 C C . TRP A 1 189 ? 2.119 3.101 1.243 1.00 98.50 189 TRP A C 1
ATOM 1399 O O . TRP A 1 189 ? 2.812 2.687 0.316 1.00 98.50 189 TRP A O 1
ATOM 1409 N N . GLN A 1 190 ? 0.909 3.629 1.029 1.00 98.38 190 GLN A N 1
ATOM 1410 C CA . GLN A 1 190 ? 0.350 3.772 -0.320 1.00 98.38 190 GLN A CA 1
ATOM 1411 C C . GLN A 1 190 ? 1.136 4.786 -1.164 1.00 98.38 190 GLN A C 1
ATOM 1413 O O . GLN A 1 190 ? 1.494 4.498 -2.308 1.00 98.38 190 GLN A O 1
ATOM 1418 N N . GLY A 1 191 ? 1.467 5.949 -0.592 1.00 98.38 191 GLY A N 1
ATOM 1419 C CA . GLY A 1 191 ? 2.314 6.949 -1.24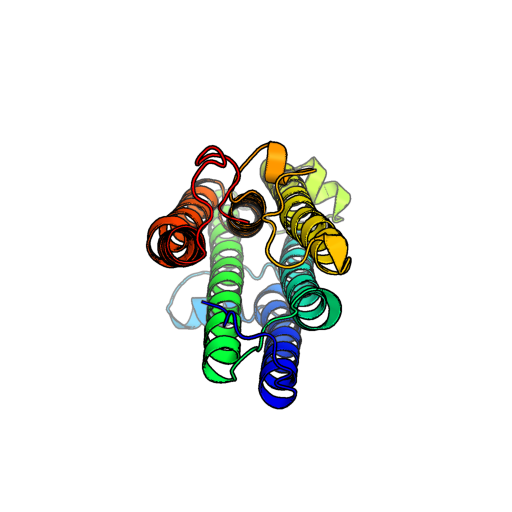5 1.00 98.38 191 GLY A CA 1
ATOM 1420 C C . GLY A 1 191 ? 3.719 6.418 -1.532 1.00 98.38 191 GLY A C 1
ATOM 1421 O O . GLY A 1 191 ? 4.244 6.610 -2.624 1.00 98.38 191 GLY A O 1
ATOM 1422 N N . ALA A 1 192 ? 4.314 5.675 -0.599 1.00 98.50 192 ALA A N 1
ATOM 1423 C CA . ALA A 1 192 ? 5.625 5.063 -0.781 1.00 98.50 192 ALA A CA 1
ATOM 1424 C C . ALA A 1 192 ? 5.629 3.970 -1.863 1.00 98.50 192 ALA A C 1
ATOM 1426 O O . ALA A 1 192 ? 6.587 3.868 -2.626 1.00 98.50 192 ALA A O 1
ATOM 1427 N N . ASN A 1 193 ? 4.546 3.200 -2.003 1.00 98.12 193 ASN A N 1
ATOM 1428 C CA . ASN A 1 193 ? 4.404 2.248 -3.107 1.00 98.12 193 ASN A CA 1
ATOM 1429 C C . ASN A 1 193 ? 4.401 2.967 -4.467 1.00 98.12 193 ASN A C 1
ATOM 1431 O O . ASN A 1 193 ? 5.104 2.576 -5.398 1.00 98.12 193 ASN A O 1
ATOM 1435 N N . ALA A 1 194 ? 3.663 4.077 -4.559 1.00 98.12 194 ALA A N 1
ATOM 1436 C CA . ALA A 1 194 ? 3.660 4.926 -5.747 1.00 98.12 194 ALA A CA 1
ATOM 1437 C C . ALA A 1 194 ? 5.024 5.593 -5.991 1.00 98.12 194 ALA A C 1
ATOM 1439 O O . ALA A 1 194 ? 5.440 5.739 -7.138 1.00 98.12 194 ALA A O 1
ATOM 1440 N N . MET A 1 195 ? 5.758 5.939 -4.927 1.00 97.88 195 MET A N 1
ATOM 1441 C CA . MET A 1 195 ? 7.132 6.439 -5.015 1.00 97.88 195 MET A CA 1
ATOM 1442 C C . MET A 1 195 ? 8.078 5.409 -5.629 1.00 97.88 195 MET A C 1
ATOM 1444 O O . MET A 1 195 ? 8.872 5.757 -6.501 1.00 97.88 195 MET A O 1
ATOM 1448 N N . ALA A 1 196 ? 7.978 4.151 -5.192 1.00 96.88 196 ALA A N 1
ATOM 1449 C CA . ALA A 1 196 ? 8.783 3.057 -5.719 1.00 96.88 196 ALA A CA 1
ATOM 1450 C C . ALA A 1 196 ? 8.528 2.849 -7.218 1.00 96.88 196 ALA A C 1
ATOM 1452 O O . ALA A 1 196 ? 9.470 2.590 -7.960 1.00 96.88 196 ALA A O 1
ATOM 1453 N N . ALA A 1 197 ? 7.279 2.996 -7.666 1.00 95.44 197 ALA A N 1
ATOM 1454 C CA . ALA A 1 197 ? 6.870 2.769 -9.049 1.00 95.44 197 ALA A CA 1
ATOM 1455 C C . ALA A 1 197 ? 7.099 3.959 -9.998 1.00 95.44 197 ALA A C 1
ATOM 1457 O O . ALA A 1 197 ? 7.494 3.775 -11.143 1.00 95.44 197 ALA A O 1
ATOM 1458 N N . GLY A 1 198 ? 6.814 5.179 -9.545 1.00 93.19 198 GLY A N 1
ATOM 1459 C CA . GLY A 1 198 ? 6.723 6.361 -10.408 1.00 93.19 198 GLY A CA 1
ATOM 1460 C C . GLY A 1 198 ? 7.358 7.619 -9.818 1.00 93.19 198 GLY A C 1
ATOM 1461 O O . GLY A 1 198 ? 7.064 8.723 -10.278 1.00 93.19 198 GLY A O 1
ATOM 1462 N N . GLY A 1 199 ? 8.187 7.485 -8.781 1.00 93.69 199 GLY A N 1
ATOM 1463 C CA . GLY A 1 199 ? 8.933 8.587 -8.178 1.00 93.69 199 GLY A CA 1
ATOM 1464 C C . GLY A 1 199 ? 8.102 9.533 -7.305 1.00 93.69 199 GLY A C 1
ATOM 1465 O O . GLY A 1 199 ? 6.932 9.303 -6.997 1.00 93.69 199 GLY A O 1
ATOM 1466 N N . LEU A 1 200 ? 8.736 10.630 -6.878 1.00 95.00 200 LEU A N 1
ATOM 1467 C CA . LEU A 1 200 ? 8.209 11.524 -5.839 1.00 95.00 200 LEU A CA 1
ATOM 1468 C C . LEU A 1 200 ? 6.869 12.186 -6.206 1.00 95.00 200 LEU A C 1
ATOM 1470 O O . LEU A 1 200 ? 6.019 12.350 -5.337 1.00 95.00 200 LEU A O 1
ATOM 1474 N N . ALA A 1 201 ? 6.649 12.530 -7.478 1.00 95.56 201 ALA A N 1
ATOM 1475 C CA . ALA A 1 201 ? 5.383 13.120 -7.920 1.00 95.56 201 ALA A CA 1
ATOM 1476 C C . ALA A 1 201 ? 4.203 12.154 -7.714 1.00 95.56 201 ALA A C 1
ATOM 1478 O O . ALA A 1 201 ? 3.169 12.542 -7.170 1.00 95.56 201 ALA A O 1
ATOM 1479 N N . SER A 1 202 ? 4.395 10.880 -8.069 1.00 95.75 202 SER A N 1
ATOM 1480 C CA . SER A 1 202 ? 3.413 9.813 -7.839 1.00 95.75 202 SER A CA 1
ATOM 1481 C C . SER A 1 202 ? 3.168 9.604 -6.343 1.00 95.75 202 SER A C 1
ATOM 1483 O O . SER A 1 202 ? 2.025 9.443 -5.915 1.00 95.75 202 SER A O 1
ATOM 1485 N N . ALA A 1 203 ? 4.230 9.691 -5.536 1.00 97.62 203 ALA A N 1
ATOM 1486 C CA . ALA A 1 203 ? 4.145 9.608 -4.082 1.00 97.62 203 ALA A CA 1
ATOM 1487 C C . ALA A 1 203 ? 3.258 10.705 -3.487 1.00 97.62 203 ALA A C 1
ATOM 1489 O O . ALA A 1 203 ? 2.340 10.406 -2.726 1.00 97.62 203 ALA A O 1
ATOM 1490 N N . ILE A 1 204 ? 3.507 11.964 -3.865 1.00 97.81 204 ILE A N 1
ATOM 1491 C CA . ILE A 1 204 ? 2.735 13.121 -3.401 1.00 97.81 204 ILE A CA 1
ATOM 1492 C C . ILE A 1 204 ? 1.276 12.974 -3.828 1.00 97.81 204 ILE A C 1
ATOM 1494 O O . ILE A 1 204 ? 0.390 13.116 -2.992 1.00 97.81 204 ILE A O 1
ATOM 1498 N N . ALA A 1 205 ? 1.014 12.622 -5.089 1.00 97.44 205 ALA A N 1
ATOM 1499 C CA . ALA A 1 205 ? -0.346 12.462 -5.595 1.00 97.44 205 ALA A CA 1
ATOM 1500 C C . ALA A 1 205 ? -1.141 11.409 -4.803 1.00 97.44 205 ALA A C 1
ATOM 1502 O O . ALA A 1 205 ? -2.249 11.688 -4.340 1.00 97.44 205 ALA A O 1
ATOM 1503 N N . VAL A 1 206 ? -0.568 10.220 -4.596 1.00 97.69 206 VAL A N 1
ATOM 1504 C CA . VAL A 1 206 ? -1.241 9.125 -3.881 1.00 97.69 206 VAL A CA 1
ATOM 1505 C C . VAL A 1 206 ? -1.362 9.419 -2.384 1.00 97.69 206 VAL A C 1
ATOM 1507 O O . VAL A 1 206 ? -2.430 9.211 -1.805 1.00 97.69 206 VAL A O 1
ATOM 1510 N N . PHE A 1 207 ? -0.319 9.965 -1.755 1.00 97.81 207 PHE A N 1
ATOM 1511 C CA . PHE A 1 207 ? -0.366 10.383 -0.352 1.00 97.81 207 PHE A CA 1
ATOM 1512 C C . PHE A 1 207 ? -1.451 11.443 -0.118 1.00 97.81 207 PHE A C 1
ATOM 1514 O O . PHE A 1 207 ? -2.262 11.311 0.804 1.00 97.81 207 PHE A O 1
ATOM 1521 N N . SER A 1 208 ? -1.502 12.473 -0.967 1.00 97.56 208 SER A N 1
ATOM 1522 C CA . SER A 1 208 ? -2.515 13.528 -0.908 1.00 97.56 208 SER A CA 1
ATOM 1523 C C . SER A 1 208 ? -3.915 12.979 -1.158 1.00 97.56 208 SER A C 1
ATOM 1525 O O . SER A 1 208 ? -4.831 13.355 -0.431 1.00 97.56 208 SER A O 1
ATOM 1527 N N . PHE A 1 209 ? -4.085 12.060 -2.114 1.00 96.38 209 PHE A N 1
ATOM 1528 C CA . PHE A 1 209 ? -5.369 11.409 -2.378 1.00 96.38 209 PHE A CA 1
ATOM 1529 C C . PHE A 1 209 ? -5.903 10.687 -1.137 1.00 96.38 209 PHE A C 1
ATOM 1531 O O . PHE A 1 209 ? -7.020 10.969 -0.703 1.00 96.38 209 PHE A O 1
ATOM 1538 N N . PHE A 1 210 ? -5.112 9.798 -0.525 1.00 95.94 210 PHE A N 1
ATOM 1539 C CA . PHE A 1 210 ? -5.564 9.051 0.653 1.00 95.94 210 PHE A CA 1
ATOM 1540 C C . PHE A 1 210 ? -5.773 9.963 1.860 1.00 95.94 210 PHE A C 1
ATOM 1542 O O . PHE A 1 210 ? -6.780 9.836 2.554 1.00 95.94 210 PHE A O 1
ATOM 1549 N N . THR A 1 211 ? -4.881 10.931 2.076 1.00 95.44 211 THR A N 1
ATOM 1550 C CA . THR A 1 211 ? -5.038 11.928 3.144 1.00 95.44 211 THR A CA 1
ATOM 1551 C C . THR A 1 211 ? -6.343 12.705 2.980 1.00 95.44 211 THR A C 1
ATOM 1553 O O . THR A 1 211 ? -7.134 12.794 3.919 1.00 95.44 211 THR A O 1
ATOM 1556 N N . TYR A 1 212 ? -6.621 13.205 1.774 1.00 95.06 212 TYR A N 1
ATOM 1557 C CA . TYR A 1 212 ? -7.865 13.904 1.472 1.00 95.06 212 TYR A CA 1
ATOM 1558 C C . TYR A 1 212 ? -9.086 12.995 1.642 1.00 95.06 212 TYR A C 1
ATOM 1560 O O . TYR A 1 212 ? -10.062 13.401 2.273 1.00 95.06 212 TYR A O 1
ATOM 1568 N N . ALA A 1 213 ? -9.038 11.759 1.138 1.00 90.75 213 ALA A N 1
ATOM 1569 C CA . ALA A 1 213 ? -10.128 10.797 1.272 1.00 90.75 213 ALA A CA 1
ATOM 1570 C C . ALA A 1 213 ? -10.446 10.500 2.746 1.00 90.75 213 ALA A C 1
ATOM 1572 O O . ALA A 1 213 ? -11.619 10.407 3.118 1.00 90.75 213 ALA A O 1
ATOM 1573 N N . PHE A 1 214 ? -9.425 10.412 3.603 1.00 91.62 214 PHE A N 1
ATOM 1574 C CA . PHE A 1 214 ? -9.618 10.228 5.037 1.00 91.62 214 PHE A CA 1
ATOM 1575 C C . PHE A 1 214 ? -10.179 11.473 5.725 1.00 91.62 214 PHE A C 1
ATOM 1577 O O . PHE A 1 214 ? -11.072 11.337 6.557 1.00 91.62 214 PHE A O 1
ATOM 1584 N N . ILE A 1 215 ? -9.716 12.671 5.372 1.00 90.62 215 ILE A N 1
ATOM 1585 C CA . ILE A 1 215 ? -10.217 13.924 5.959 1.00 90.62 215 ILE A CA 1
ATOM 1586 C C . ILE A 1 215 ? -11.666 14.202 5.548 1.00 90.62 215 ILE A C 1
ATOM 1588 O O . ILE A 1 215 ? -12.464 14.624 6.377 1.00 90.62 215 ILE A O 1
ATOM 1592 N N . SER A 1 216 ? -12.015 13.957 4.287 1.00 88.50 216 SER A N 1
ATOM 1593 C CA . SER A 1 216 ? -13.342 14.270 3.741 1.00 88.50 216 SER A CA 1
ATOM 1594 C C . SER A 1 216 ? -14.400 13.228 4.093 1.00 88.50 216 SER A C 1
ATOM 1596 O O . SER A 1 216 ? -15.548 13.587 4.339 1.00 88.50 216 SER A O 1
ATOM 1598 N N . ASN A 1 217 ? -14.026 11.947 4.148 1.00 85.44 217 ASN A N 1
ATOM 1599 C CA . ASN A 1 217 ? -14.980 10.863 4.372 1.00 85.44 217 ASN A CA 1
ATOM 1600 C C . ASN A 1 217 ? -14.787 10.223 5.740 1.00 85.44 217 ASN A C 1
ATOM 1602 O O . ASN A 1 217 ? -15.760 10.007 6.459 1.00 85.44 217 ASN A O 1
ATOM 1606 N N . SER A 1 218 ? -13.538 9.904 6.101 1.00 82.88 218 SER A N 1
ATOM 1607 C CA . SER A 1 218 ? -13.271 9.052 7.257 1.00 82.88 218 SER A CA 1
ATOM 1608 C C . SER A 1 218 ? -13.488 9.723 8.598 1.00 82.88 218 SER A C 1
ATOM 1610 O O . SER A 1 218 ? -14.307 9.288 9.409 1.00 82.88 218 SER A O 1
ATOM 1612 N N . ILE A 1 219 ? -12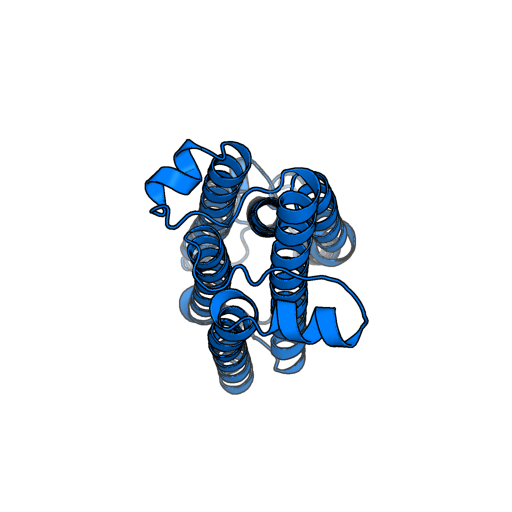.759 10.807 8.807 1.00 83.06 219 ILE A N 1
ATOM 1613 C CA . ILE A 1 219 ? -12.704 11.542 10.065 1.00 83.06 219 ILE A CA 1
ATOM 1614 C C . ILE A 1 219 ? -14.076 12.105 10.478 1.00 83.06 219 ILE A C 1
ATOM 1616 O O . ILE A 1 219 ? -14.459 11.869 11.623 1.00 83.06 219 ILE A O 1
ATOM 1620 N N . PRO A 1 220 ? -14.893 12.721 9.596 1.00 83.81 220 PRO A N 1
ATOM 1621 C CA . PRO A 1 220 ? -16.169 13.316 10.007 1.00 83.81 220 PRO A CA 1
ATOM 1622 C C . PRO A 1 220 ? -17.148 12.306 10.616 1.00 83.81 220 PRO A C 1
ATOM 1624 O O . PRO A 1 220 ? -17.852 12.611 11.576 1.00 83.81 220 PRO A O 1
ATOM 1627 N N . VAL A 1 221 ? -17.168 11.069 10.108 1.00 79.62 221 VAL A N 1
ATOM 1628 C CA . VAL A 1 221 ? -18.004 10.001 10.680 1.00 79.62 221 VAL A CA 1
ATOM 1629 C C . VAL A 1 221 ? -17.459 9.547 12.039 1.00 79.62 221 VAL A C 1
ATOM 1631 O O . VAL A 1 221 ? -18.235 9.146 12.905 1.00 79.62 221 VAL A O 1
ATOM 1634 N N . LEU A 1 222 ? -16.131 9.580 12.254 1.00 75.81 222 LEU A N 1
ATOM 1635 C CA . LEU A 1 222 ? -15.542 9.317 13.578 1.00 75.81 222 LEU A CA 1
ATOM 1636 C C . LEU A 1 222 ? -15.935 10.405 14.568 1.00 75.81 222 LEU A C 1
ATOM 1638 O O . LEU A 1 222 ? -16.472 10.076 15.623 1.00 75.81 222 LEU A O 1
ATOM 1642 N N . ASP A 1 223 ? -15.759 11.663 14.191 1.00 77.69 223 ASP A N 1
ATOM 1643 C CA . ASP A 1 223 ? -16.056 12.801 15.056 1.00 77.69 223 ASP A CA 1
ATOM 1644 C C . ASP A 1 223 ? -17.548 12.872 15.420 1.00 77.69 223 ASP A C 1
ATOM 1646 O O . ASP A 1 223 ? -17.899 13.095 16.584 1.00 77.69 223 ASP A O 1
ATOM 1650 N N . LYS A 1 224 ? -18.447 12.589 14.467 1.00 77.50 224 LYS A N 1
ATOM 1651 C CA . LYS A 1 224 ? -19.892 12.512 14.731 1.00 77.50 224 LYS A CA 1
ATOM 1652 C C . LYS A 1 224 ? -20.236 11.409 15.737 1.00 77.50 224 LYS A C 1
ATOM 1654 O O . LYS A 1 224 ? -20.915 11.664 16.724 1.00 77.50 224 LYS A O 1
ATOM 1659 N N . TYR A 1 225 ? -19.711 10.200 15.539 1.00 71.88 225 TYR A N 1
ATOM 1660 C CA . TYR A 1 225 ? -19.947 9.088 16.464 1.00 71.88 225 TYR A CA 1
ATOM 1661 C C . TYR A 1 225 ? -19.473 9.413 17.890 1.00 71.88 225 TYR A C 1
ATOM 1663 O O . TYR A 1 225 ? -20.167 9.126 18.867 1.00 71.88 225 TYR A O 1
ATOM 1671 N N . CYS A 1 226 ? -18.300 10.032 18.024 1.00 70.31 226 CYS A N 1
ATOM 1672 C CA . CYS A 1 226 ? -17.730 10.346 19.330 1.00 70.31 226 CYS A CA 1
ATOM 1673 C C . CYS A 1 226 ? -18.450 11.513 20.024 1.00 70.31 226 CYS A C 1
ATOM 1675 O O . CYS A 1 226 ? -18.603 11.490 21.243 1.00 70.31 226 CYS A O 1
ATOM 1677 N N . SER A 1 227 ? -18.948 12.497 19.273 1.00 70.12 227 SER A N 1
ATOM 1678 C CA . SER A 1 227 ? -19.752 13.590 19.841 1.00 70.12 227 SER A CA 1
ATOM 1679 C C . SER A 1 227 ? -21.136 13.127 20.315 1.00 70.12 227 SER A C 1
ATOM 1681 O O . SER A 1 227 ? -21.585 13.549 21.379 1.00 70.12 227 SER A O 1
ATOM 1683 N N . GLU A 1 228 ? -21.784 12.204 19.600 1.00 68.75 228 GLU A N 1
ATOM 1684 C CA . GLU A 1 228 ? -23.104 11.661 19.970 1.00 68.75 228 GLU A CA 1
ATOM 1685 C C . GLU A 1 228 ? -23.042 10.691 21.168 1.00 68.75 228 GLU A C 1
ATOM 1687 O O . GLU A 1 228 ? -23.978 10.601 21.967 1.00 68.75 228 GLU A O 1
ATOM 1692 N N . SER A 1 229 ? -21.908 10.009 21.359 1.00 61.16 229 SER A N 1
ATOM 1693 C CA . SER A 1 229 ? -21.710 8.998 22.414 1.00 61.16 229 SER A CA 1
ATOM 1694 C C . SER 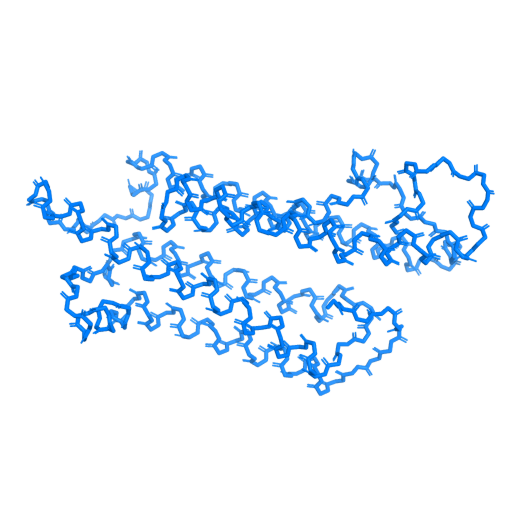A 1 229 ? -21.489 9.569 23.833 1.00 61.16 229 SER A C 1
ATOM 1696 O O . SER A 1 229 ? -21.076 8.831 24.722 1.00 61.16 229 SER A O 1
ATOM 1698 N N . HIS A 1 230 ? -21.778 10.856 24.076 1.00 52.34 230 HIS A N 1
ATOM 1699 C CA . HIS A 1 230 ? -21.659 11.531 25.384 1.00 52.34 230 HIS A CA 1
ATOM 1700 C C . HIS A 1 230 ? -20.238 11.561 25.991 1.00 52.34 230 HIS A C 1
ATOM 1702 O O . HIS A 1 230 ? -20.077 11.582 27.210 1.00 52.34 230 HIS A O 1
ATOM 1708 N N . PHE A 1 231 ? -19.183 11.670 25.175 1.00 54.91 231 PHE A N 1
ATOM 1709 C CA . PHE A 1 231 ? -17.826 11.974 25.668 1.00 54.91 231 PHE A CA 1
ATOM 1710 C C . PHE A 1 231 ? -17.639 13.462 26.030 1.00 54.91 231 PHE A C 1
ATOM 1712 O O . PHE A 1 231 ? -16.625 14.077 25.697 1.00 54.91 231 PHE A O 1
ATOM 1719 N N . PHE A 1 232 ? -18.619 14.061 26.712 1.00 41.12 232 PHE A N 1
ATOM 1720 C CA . PHE A 1 232 ? -18.529 15.433 27.209 1.00 41.12 232 PHE A CA 1
ATOM 1721 C C . PHE A 1 232 ? -17.425 15.528 28.273 1.00 41.12 232 PHE A C 1
ATOM 1723 O O . PHE A 1 232 ? -17.536 14.945 29.347 1.00 41.12 232 PHE A O 1
ATOM 1730 N N . GLY A 1 233 ? -16.355 16.270 27.971 1.00 42.53 233 GLY A N 1
ATOM 1731 C CA . GLY A 1 233 ? -15.306 16.628 28.936 1.00 42.53 233 GLY A CA 1
ATOM 1732 C C . GLY A 1 233 ? -13.948 15.947 28.746 1.00 42.53 233 GLY A C 1
ATOM 1733 O O . GLY A 1 233 ? -13.001 16.296 29.446 1.00 42.53 233 GLY A O 1
ATOM 1734 N N . VAL A 1 234 ? -13.803 15.030 27.786 1.00 46.25 234 VAL A N 1
ATOM 1735 C CA . VAL A 1 234 ? -12.475 14.558 27.365 1.00 46.25 234 VAL A CA 1
ATOM 1736 C C . VAL A 1 234 ? -11.941 15.552 26.322 1.00 46.25 234 VAL A C 1
ATOM 1738 O O . VAL A 1 234 ? -12.688 15.876 25.396 1.00 46.25 234 VAL A O 1
ATOM 1741 N N . PRO A 1 235 ? -10.700 16.073 26.431 1.00 39.38 235 PRO A N 1
ATOM 1742 C CA . PRO A 1 235 ? -10.153 16.986 25.430 1.00 39.38 235 PRO A CA 1
ATOM 1743 C C . PRO A 1 235 ? -10.368 16.431 24.017 1.00 39.38 235 PRO A C 1
ATOM 1745 O O . PRO A 1 235 ? -10.099 15.257 23.774 1.00 39.38 235 PRO A O 1
ATOM 1748 N N . LEU A 1 236 ? -10.811 17.273 23.076 1.00 41.03 236 LEU A N 1
ATOM 1749 C CA . LEU A 1 236 ? -11.070 16.934 21.659 1.00 41.03 236 LEU A CA 1
ATOM 1750 C C . LEU A 1 236 ? -9.891 16.229 20.946 1.00 41.03 236 LEU A C 1
ATOM 1752 O O . LEU A 1 236 ? -10.054 15.636 19.880 1.00 41.03 236 LEU A O 1
ATOM 1756 N N . ILE A 1 237 ? -8.707 16.269 21.559 1.00 40.44 237 ILE A N 1
ATOM 1757 C CA . ILE A 1 237 ? -7.478 15.575 21.165 1.00 40.44 237 ILE A CA 1
ATOM 1758 C C . ILE A 1 237 ? -7.569 14.044 21.374 1.00 40.44 237 ILE A C 1
ATOM 1760 O O . ILE A 1 237 ? -6.841 13.304 20.728 1.00 40.44 237 ILE A O 1
ATOM 1764 N N . VAL A 1 238 ? -8.472 13.549 22.224 1.00 42.22 238 VAL A N 1
ATOM 1765 C CA . VAL A 1 238 ? -8.451 12.177 22.775 1.00 42.22 238 VAL A CA 1
ATOM 1766 C C . VAL A 1 238 ? -9.657 11.339 22.320 1.00 42.22 238 VAL A C 1
ATOM 1768 O O . VAL A 1 238 ? -9.610 10.115 22.357 1.00 42.22 238 VAL A O 1
ATOM 1771 N N . ALA A 1 239 ? -10.750 11.973 21.885 1.00 33.56 239 ALA A N 1
ATOM 1772 C CA . ALA A 1 239 ? -12.046 11.302 21.762 1.00 33.56 239 ALA A CA 1
ATOM 1773 C C . ALA A 1 239 ? -12.277 10.515 20.454 1.00 33.56 239 ALA A C 1
ATOM 1775 O O . ALA A 1 239 ? -13.274 9.811 20.374 1.00 33.56 239 ALA A O 1
ATOM 1776 N N . ALA A 1 240 ? -11.409 10.598 19.438 1.00 35.69 240 ALA A N 1
ATOM 1777 C CA . ALA A 1 240 ? -11.703 10.114 18.077 1.00 35.69 240 ALA A CA 1
ATOM 1778 C C . ALA A 1 240 ? -11.094 8.738 17.702 1.00 35.69 240 ALA A C 1
ATOM 1780 O O . ALA A 1 240 ? -10.736 8.525 16.540 1.00 35.69 240 ALA A O 1
ATOM 1781 N N . SER A 1 241 ? -10.985 7.793 18.647 1.00 38.31 241 SER A N 1
ATOM 1782 C CA . SER A 1 241 ? -10.331 6.480 18.430 1.00 38.31 241 SER A CA 1
ATOM 1783 C C . SER A 1 241 ? -10.978 5.288 19.146 1.00 38.31 241 SER A C 1
ATOM 1785 O O . SER A 1 241 ? -11.121 5.277 20.387 1.00 38.31 241 SER A O 1
#

Foldseek 3Di:
DFAPAQDEDPVLLVLLLVLLVVLLVVLLCLQQVVVLVVVCVVVVAHWDRCNQELLSVLLSVLLNVVSVLSNCCSVPQDRGYRDNVNSVVVSVVSSVLSSVLSNLQRRVVRVVCVVPVDDGDNDHNVRVCVVDVQLVVLSVQLVVLSCQLNVVSVQQRVQCVDPVCVLPFDCDDSNVVAVPSNLLSVLRNSLSSLCSRNNNVRSCVSSVVSVCCCVVPNQVVQLVVQVVSPPPPDPPSTRRD

Secondary structure (DSSP, 8-state):
----S----HHHHHHHHHHHHHHHHHHHHHHHSSHHHHHHHHTT------TTSHHHHHHHHHHHHHHHHHHHHHHHT--S---HHHHHHHHHHHHHHHHHHHHHHHHHHHHHHHHH-PPPP---HHHHHHH-HHHHHHHHHHHHHHHHHHHHHHHHHHHHHSGGGTT----SGGGGT-TTHHHHHHHHHHHHHHHHHHHHHHHHHHHHHHHHHIIIIIHHHHHHHHHHTT-TTS-TTTS--

InterPro domains:
  IPR010721 Probable O-methyltransferase UstE-like [PF06966] (103-226)
  IPR010721 Probable O-methyltransferase UstE-like [PTHR32251] (106-226)

Mean predicted aligned error: 6.05 Å

Organism: Oidiodendron maius (strain Zn) (NCBI:txid913774)

pLDDT: mean 88.16, std 13.82, range [33.56, 98.75]

Sequence (241 aa):
MPSRVKRSTPFGTACFVGLHAADIYLQYYLTKQGGAAKLLSLIGLQTVPIAKTAYADILVCLAGLGSLKQIFWVIGISENEMPTGQAVEISIANTVFASINAFLASWAMSSLATSTGLLLSDASVTQELSKNPILAAAVAVYVLGIVIETVSELQRKTFKADAKNKGKPYAGGLFGVARHVNYGGHALWQGANAMAAGGLASAIAVFSFFTYAFISNSIPVLDKYCSESHFFGVPLIVAAS

Solvent-accessible surface area (backbone atoms only — not comparable to full-atom values): 12189 Å² total; per-residue (Å²): 127,83,54,83,54,77,42,91,37,69,67,14,48,50,49,33,42,51,47,31,56,50,39,40,54,49,46,37,39,28,28,46,68,25,43,29,29,56,57,42,41,74,74,72,42,79,54,46,66,43,28,84,28,32,67,30,52,50,53,38,48,52,52,36,50,52,32,51,50,50,42,47,36,62,73,73,59,52,64,38,24,40,54,51,69,56,24,51,54,53,42,50,52,51,47,50,56,50,48,52,27,36,39,36,31,22,44,52,53,18,55,48,29,73,74,67,71,52,74,89,63,92,46,52,55,71,55,48,38,70,75,32,61,65,45,38,49,16,53,51,43,22,54,49,11,52,49,43,22,51,51,36,50,50,54,46,47,58,51,61,68,38,76,93,34,65,96,56,56,51,42,58,77,57,34,59,79,32,60,56,38,39,57,52,13,49,19,39,22,54,8,18,49,24,22,54,25,51,36,69,69,37,14,51,53,44,23,50,48,45,48,48,50,37,60,73,57,49,47,54,58,40,48,50,54,36,63,73,69,66,60,82,86,59,62,87,74,41,49,59,74

Radius of gyration: 19.93 Å; Cα contacts (8 Å, |Δi|>4): 323; chains: 1; bounding box: 46×32×61 Å